Protein AF-A0A839SYF5-F1 (afdb_monomer_lite)

Secondary structure (DSSP, 8-state):
------PPPPP--TTTTT-SSPPPPPGGGGS-S-SSHHHHHHHHHHHHHHHHHHHHHHHHHHHHHHHHHHHHHHHHHHHHHHHHHHHTT-SSS-GGGTSPPP--SSPGGG----SSS----HHHHS-GGG-EETTEE----SHHHHHHHHHHHHHHTT---S---S-SSS--HHHHHHHHHHHHHHHHHHHHHHHHHHHHHHHTT-S---

Structure (mmCIF, N/CA/C/O backbone):
data_AF-A0A839SYF5-F1
#
_entry.id   AF-A0A839SYF5-F1
#
loop_
_atom_site.group_PDB
_atom_site.id
_atom_site.type_symbol
_atom_site.label_atom_id
_atom_site.label_alt_id
_atom_site.label_comp_id
_atom_site.label_asym_id
_atom_site.label_entity_id
_atom_site.label_seq_id
_atom_site.pdbx_PDB_ins_code
_atom_site.Cartn_x
_atom_site.Cartn_y
_atom_site.Cartn_z
_atom_site.occupancy
_atom_site.B_iso_or_equiv
_atom_site.auth_seq_id
_atom_site.auth_comp_id
_atom_site.auth_asym_id
_atom_site.auth_atom_id
_atom_site.pdbx_PDB_model_num
ATOM 1 N N . MET A 1 1 ? 37.799 16.592 -33.935 1.00 39.62 1 MET A N 1
ATOM 2 C CA . MET A 1 1 ? 36.323 16.530 -33.886 1.00 39.62 1 MET A CA 1
ATOM 3 C C . MET A 1 1 ? 35.940 16.001 -32.517 1.00 39.62 1 MET A C 1
ATOM 5 O O . MET A 1 1 ? 36.318 14.883 -32.202 1.00 39.62 1 MET A O 1
ATOM 9 N N . ALA A 1 2 ? 35.312 16.819 -31.672 1.00 38.69 2 ALA A N 1
ATOM 10 C CA . ALA A 1 2 ? 34.830 16.353 -30.377 1.00 38.69 2 ALA A CA 1
ATOM 11 C C . ALA A 1 2 ? 33.586 15.490 -30.616 1.00 38.69 2 ALA A C 1
ATOM 13 O O . ALA A 1 2 ? 32.586 15.992 -31.130 1.00 38.69 2 ALA A O 1
ATOM 14 N N . VAL A 1 3 ? 33.664 14.202 -30.285 1.00 43.44 3 VAL A N 1
ATOM 15 C CA . VAL A 1 3 ? 32.480 13.350 -30.167 1.00 43.44 3 VAL A CA 1
ATOM 16 C C . VAL A 1 3 ? 31.686 13.936 -29.004 1.00 43.44 3 VAL A C 1
ATOM 18 O O . VAL A 1 3 ? 32.100 13.820 -27.854 1.00 43.44 3 VAL A O 1
ATOM 21 N N . ARG A 1 4 ? 30.606 14.670 -29.295 1.00 46.38 4 ARG A N 1
ATOM 22 C CA . ARG A 1 4 ? 29.637 15.015 -28.255 1.00 46.38 4 ARG A CA 1
ATOM 23 C C . ARG A 1 4 ? 29.051 13.693 -27.795 1.00 46.38 4 ARG A C 1
ATOM 25 O O . ARG A 1 4 ? 28.358 13.034 -28.568 1.00 46.38 4 ARG A O 1
ATOM 32 N N . ASP A 1 5 ? 29.391 13.314 -26.573 1.00 46.44 5 ASP A N 1
ATOM 33 C CA . ASP A 1 5 ? 28.849 12.152 -25.891 1.00 46.44 5 ASP A CA 1
ATOM 34 C C . ASP A 1 5 ? 27.351 12.408 -25.670 1.00 46.44 5 ASP A C 1
ATOM 36 O O . ASP A 1 5 ? 26.918 13.032 -24.705 1.00 46.44 5 ASP A O 1
ATOM 40 N N . THR A 1 6 ? 26.561 12.063 -26.680 1.00 55.19 6 THR A N 1
ATOM 41 C CA . THR A 1 6 ? 25.111 12.267 -26.765 1.00 55.19 6 THR A CA 1
ATOM 42 C C . THR A 1 6 ? 24.413 11.057 -26.156 1.00 55.19 6 THR A C 1
ATOM 44 O O . THR A 1 6 ? 23.511 10.465 -26.737 1.00 55.19 6 THR A O 1
ATOM 47 N N . SER A 1 7 ? 24.874 10.624 -24.981 1.00 66.94 7 SER A N 1
ATOM 48 C CA . SER A 1 7 ? 24.162 9.603 -24.223 1.00 66.94 7 SER A CA 1
ATOM 49 C C . SER A 1 7 ? 22.970 10.254 -23.525 1.00 66.94 7 SER A C 1
ATOM 51 O O . SER A 1 7 ? 23.094 11.292 -22.871 1.00 66.94 7 SER A O 1
ATOM 53 N N . TRP A 1 8 ? 21.782 9.676 -23.705 1.00 82.44 8 TRP A N 1
ATOM 54 C CA . TRP A 1 8 ? 20.607 10.098 -22.946 1.00 82.44 8 TRP A CA 1
ATOM 55 C C . TRP A 1 8 ? 20.878 9.963 -21.440 1.00 82.44 8 TRP A C 1
ATOM 57 O O . TRP A 1 8 ? 21.597 9.049 -21.025 1.00 82.44 8 TRP A O 1
ATOM 67 N N . PRO A 1 9 ? 20.303 10.837 -20.597 1.00 84.06 9 PRO A N 1
ATOM 68 C CA . PRO A 1 9 ? 20.485 10.730 -19.159 1.00 84.06 9 PRO A CA 1
ATOM 69 C C . PRO A 1 9 ? 19.875 9.427 -18.634 1.00 84.06 9 PRO A C 1
ATOM 71 O O . PRO A 1 9 ? 18.742 9.071 -18.968 1.00 84.06 9 PRO A O 1
ATOM 74 N N . ILE A 1 10 ? 20.614 8.736 -17.765 1.00 85.19 10 ILE A N 1
ATOM 75 C CA . ILE A 1 10 ? 20.100 7.569 -17.048 1.00 85.19 10 ILE A CA 1
ATOM 76 C C . ILE A 1 10 ? 19.193 8.067 -15.922 1.00 85.19 10 ILE A C 1
ATOM 78 O O . ILE A 1 10 ? 19.636 8.784 -15.025 1.00 85.19 10 ILE A O 1
ATOM 82 N N . THR A 1 11 ? 17.920 7.677 -15.954 1.00 84.75 11 THR A N 1
ATOM 83 C CA . THR A 1 11 ? 16.964 8.059 -14.906 1.00 84.75 11 THR A CA 1
ATOM 84 C C . THR A 1 11 ? 17.231 7.248 -13.640 1.00 84.75 11 THR A C 1
ATOM 86 O O . THR A 1 11 ? 17.346 6.021 -13.694 1.00 84.75 11 THR A O 1
ATOM 89 N N . THR A 1 12 ? 17.327 7.923 -12.495 1.00 82.12 12 THR A N 1
ATOM 90 C CA . THR A 1 12 ? 17.488 7.300 -11.175 1.00 82.12 12 THR A CA 1
ATOM 91 C C . THR A 1 12 ? 16.295 7.627 -10.278 1.00 82.12 12 THR A C 1
ATOM 93 O O . THR A 1 12 ? 15.654 8.668 -10.415 1.00 82.12 12 THR A O 1
ATOM 96 N N . TYR A 1 13 ? 15.988 6.717 -9.355 1.00 82.25 13 TYR A N 1
ATOM 97 C CA . TYR A 1 13 ? 14.813 6.791 -8.484 1.00 82.25 13 TYR A CA 1
ATOM 98 C C . TYR A 1 13 ? 15.234 6.677 -7.016 1.00 82.25 13 TYR A C 1
ATOM 100 O O . TYR A 1 13 ? 14.909 5.713 -6.326 1.00 82.25 13 TYR A O 1
ATOM 108 N N . SER A 1 14 ? 15.994 7.661 -6.530 1.00 71.75 14 SER A N 1
ATOM 109 C CA . SER A 1 14 ? 16.498 7.695 -5.145 1.00 71.75 14 SER A CA 1
ATOM 110 C C . SER A 1 14 ? 15.397 7.822 -4.080 1.00 71.75 14 SER A C 1
ATOM 112 O O . SER A 1 14 ? 15.655 7.601 -2.901 1.00 71.75 14 SER A O 1
ATOM 114 N N . TYR A 1 15 ? 14.169 8.152 -4.486 1.00 67.56 15 TYR A N 1
ATOM 115 C CA . TYR A 1 15 ? 13.040 8.480 -3.613 1.00 67.56 15 TYR A CA 1
ATOM 116 C C . TYR A 1 15 ? 12.003 7.356 -3.455 1.00 67.56 15 TYR A C 1
ATOM 118 O O . TYR A 1 15 ? 10.940 7.606 -2.891 1.00 67.56 15 TYR A O 1
ATOM 126 N N . GLY A 1 16 ? 12.290 6.128 -3.906 1.00 59.72 16 GLY A N 1
ATOM 127 C CA . GLY A 1 16 ? 11.302 5.037 -4.007 1.00 59.72 16 GLY A CA 1
ATOM 128 C C . GLY A 1 16 ? 10.470 4.748 -2.745 1.00 59.72 16 GLY A C 1
ATOM 129 O O . GLY A 1 16 ? 9.348 4.276 -2.867 1.00 59.72 16 GLY A O 1
ATOM 130 N N . CYS A 1 17 ? 10.969 5.082 -1.548 1.00 65.62 17 CYS A N 1
ATOM 131 C CA . CYS A 1 17 ? 10.249 4.919 -0.272 1.00 65.62 17 CYS A CA 1
ATOM 132 C C . CYS A 1 17 ? 9.883 6.238 0.433 1.00 65.62 17 CYS A C 1
ATOM 134 O O . CYS A 1 17 ? 9.168 6.231 1.442 1.00 65.62 17 CYS A O 1
ATOM 136 N N . GLN A 1 18 ? 10.400 7.361 -0.070 1.00 65.19 18 GLN A N 1
ATOM 137 C CA . GLN A 1 18 ? 10.235 8.694 0.513 1.00 65.19 18 GLN A CA 1
ATOM 138 C C . GLN A 1 18 ? 9.020 9.420 -0.069 1.00 65.19 18 GLN A C 1
ATOM 140 O O . GLN A 1 18 ? 8.374 10.187 0.640 1.00 65.19 18 GLN A O 1
ATOM 145 N N . SER A 1 19 ? 8.667 9.151 -1.329 1.00 63.53 19 SER A N 1
ATOM 146 C CA . SER A 1 19 ? 7.432 9.660 -1.918 1.00 63.53 19 SER A CA 1
ATOM 147 C C . SER A 1 19 ? 6.284 8.674 -1.710 1.00 63.53 19 SER A C 1
ATOM 149 O O . SER A 1 19 ? 6.390 7.508 -2.074 1.00 63.53 19 SER A O 1
ATOM 151 N N . ASN A 1 20 ? 5.121 9.156 -1.259 1.00 66.31 20 ASN A N 1
ATOM 152 C CA . ASN A 1 20 ? 3.858 8.399 -1.346 1.00 66.31 20 ASN A CA 1
ATOM 153 C C . ASN A 1 20 ? 3.365 8.233 -2.803 1.00 66.31 20 ASN A C 1
ATOM 155 O O . ASN A 1 20 ? 2.266 7.740 -3.043 1.00 66.31 20 ASN A O 1
ATOM 159 N N . GLN A 1 21 ? 4.169 8.650 -3.781 1.00 72.81 21 GLN A N 1
ATOM 160 C CA . GLN A 1 21 ? 3.884 8.597 -5.206 1.00 72.81 21 GLN A CA 1
ATOM 161 C C . GLN A 1 21 ? 4.618 7.427 -5.851 1.00 72.81 21 GLN A C 1
ATOM 163 O O . GLN A 1 21 ? 5.785 7.178 -5.542 1.00 72.81 21 GLN A O 1
ATOM 168 N N . LEU A 1 22 ? 3.930 6.743 -6.765 1.00 79.69 22 LEU A N 1
ATOM 169 C CA . LEU A 1 22 ? 4.548 5.742 -7.624 1.00 79.69 22 LEU A CA 1
ATOM 170 C C . LEU A 1 22 ? 5.654 6.385 -8.479 1.00 79.69 22 LEU A C 1
ATOM 172 O O . LEU A 1 22 ? 5.469 7.507 -8.960 1.00 79.69 22 LEU A O 1
ATOM 176 N N . PRO A 1 23 ? 6.770 5.676 -8.721 1.00 86.88 23 PRO A N 1
ATOM 177 C CA . PRO A 1 23 ? 7.766 6.093 -9.698 1.00 86.88 23 PRO A CA 1
ATOM 178 C C . PRO A 1 23 ? 7.127 6.413 -11.057 1.00 86.88 23 PRO A C 1
ATOM 180 O O . PRO A 1 23 ? 6.269 5.671 -11.548 1.00 86.88 23 PRO A O 1
ATOM 183 N N . ASN A 1 24 ? 7.571 7.504 -11.680 1.00 88.06 24 ASN A N 1
ATOM 184 C CA . ASN A 1 24 ? 7.157 7.875 -13.034 1.00 88.06 24 ASN A CA 1
ATOM 185 C C . ASN A 1 24 ? 7.973 7.113 -14.081 1.00 88.06 24 ASN A C 1
ATOM 187 O O . ASN A 1 24 ? 9.149 6.830 -13.854 1.00 88.06 24 ASN A O 1
ATOM 191 N N . GLU A 1 25 ? 7.372 6.814 -15.235 1.00 90.88 25 GLU A N 1
ATOM 192 C CA . GLU A 1 25 ? 8.087 6.188 -16.355 1.00 90.88 25 GLU A CA 1
ATOM 193 C C . GLU A 1 25 ? 9.323 7.021 -16.761 1.00 90.88 25 GLU A C 1
ATOM 195 O O . GLU A 1 25 ? 9.264 8.257 -16.740 1.00 90.88 25 GLU A O 1
ATOM 200 N N . PRO A 1 26 ? 10.443 6.380 -17.142 1.00 91.38 26 PRO A N 1
ATOM 201 C CA . PRO A 1 26 ? 11.639 7.100 -17.556 1.00 91.38 26 PRO A CA 1
ATOM 202 C C . PRO A 1 26 ? 11.375 7.897 -18.836 1.00 91.38 26 PRO A C 1
ATOM 204 O O . PRO A 1 26 ? 10.738 7.409 -19.772 1.00 91.38 26 PRO A O 1
ATOM 207 N N . ALA A 1 27 ? 11.913 9.120 -18.899 1.00 88.94 27 ALA A N 1
ATOM 208 C CA . ALA A 1 27 ? 11.678 10.053 -20.004 1.00 88.94 27 ALA A CA 1
ATOM 209 C C . ALA A 1 27 ? 12.033 9.457 -21.378 1.00 88.94 27 ALA A C 1
ATOM 211 O O . ALA A 1 27 ? 11.386 9.772 -22.372 1.00 88.94 27 ALA A O 1
ATOM 212 N N . CYS A 1 28 ? 13.015 8.550 -21.420 1.00 89.44 28 CYS A N 1
ATOM 213 C CA . CYS A 1 28 ? 13.457 7.902 -22.649 1.00 89.44 28 CYS A CA 1
ATOM 214 C C . CYS A 1 28 ? 12.340 7.151 -23.390 1.00 89.44 28 CYS A C 1
ATOM 216 O O . CYS A 1 28 ? 12.367 7.108 -24.615 1.00 89.44 28 CYS A O 1
ATOM 218 N N . LEU A 1 29 ? 11.327 6.639 -22.681 1.00 89.62 29 LEU A N 1
ATOM 219 C CA . LEU A 1 29 ? 10.192 5.927 -23.283 1.00 89.62 29 LEU A CA 1
ATOM 220 C C . LEU A 1 29 ? 9.236 6.835 -24.071 1.00 89.62 29 LEU A C 1
ATOM 222 O O . LEU A 1 29 ? 8.355 6.342 -24.768 1.00 89.62 29 LEU A O 1
ATOM 226 N N . TRP A 1 30 ? 9.408 8.154 -23.974 1.00 84.44 30 TRP A N 1
ATOM 227 C CA . TRP A 1 30 ? 8.579 9.152 -24.653 1.00 84.44 30 TRP A CA 1
ATOM 228 C C . TRP A 1 30 ? 9.268 9.766 -25.876 1.00 84.44 30 TRP A C 1
ATOM 230 O O . TRP A 1 30 ? 8.659 10.557 -26.591 1.00 84.44 30 TRP A O 1
ATOM 240 N N . LEU A 1 31 ? 10.537 9.419 -26.120 1.00 80.00 31 LEU A N 1
ATOM 241 C CA . LEU A 1 31 ? 11.385 10.068 -27.126 1.00 80.00 31 LEU A CA 1
ATOM 242 C C . LEU A 1 31 ? 11.347 9.393 -28.510 1.00 80.00 31 LEU A C 1
ATOM 244 O O . LEU A 1 31 ? 11.953 9.902 -29.449 1.00 80.00 31 LEU A O 1
ATOM 248 N N . GLY A 1 32 ? 10.617 8.285 -28.678 1.00 75.94 32 GLY A N 1
ATOM 249 C CA . GLY A 1 32 ? 10.425 7.644 -29.984 1.00 75.94 32 GLY A CA 1
ATOM 250 C C . GLY A 1 32 ? 11.418 6.516 -30.272 1.00 75.94 32 GLY A C 1
ATOM 251 O O . GLY A 1 32 ? 11.264 5.434 -29.735 1.00 75.94 32 GLY A O 1
ATOM 252 N N . SER A 1 33 ? 12.397 6.700 -31.160 1.00 81.06 33 SER A N 1
ATOM 253 C CA . SER A 1 33 ? 13.328 5.631 -31.581 1.00 81.06 33 SER A CA 1
ATOM 254 C C . SER A 1 33 ? 14.775 5.929 -31.203 1.00 81.06 33 SER A C 1
ATOM 256 O O . SER A 1 33 ? 15.156 7.091 -31.134 1.00 81.06 33 SER A O 1
ATOM 258 N N . PHE A 1 34 ? 15.599 4.889 -31.052 1.00 86.50 34 PHE A N 1
ATOM 259 C CA . PHE A 1 34 ? 17.038 5.042 -30.815 1.00 86.50 34 PHE A CA 1
ATOM 260 C C . PHE A 1 34 ? 17.789 5.326 -32.122 1.00 86.50 34 PHE A C 1
ATOM 262 O O . PHE A 1 34 ? 17.753 4.516 -33.059 1.00 86.50 34 PHE A O 1
ATOM 269 N N . GLU A 1 35 ? 18.488 6.456 -32.174 1.00 84.75 35 GLU A N 1
ATOM 270 C CA . GLU A 1 35 ? 19.378 6.828 -33.275 1.00 84.75 35 GLU A CA 1
ATOM 271 C C . GLU A 1 35 ? 20.775 6.235 -33.047 1.00 84.75 35 GLU A C 1
ATOM 273 O O . GLU A 1 35 ? 21.384 5.696 -33.976 1.00 84.75 35 GLU A O 1
ATOM 278 N N . TYR A 1 36 ? 21.236 6.226 -31.791 1.00 86.56 36 TYR A N 1
ATOM 279 C CA . TYR A 1 36 ? 22.565 5.754 -31.404 1.00 86.56 36 TYR A CA 1
ATOM 280 C C . TYR A 1 36 ? 22.521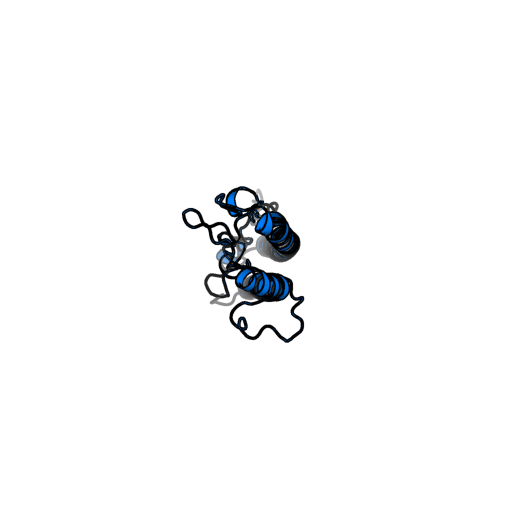 4.583 -30.412 1.00 86.56 36 TYR A C 1
ATOM 282 O O . TYR A 1 36 ? 21.632 4.458 -29.568 1.00 86.56 36 TYR A O 1
ATOM 290 N N . SER A 1 37 ? 23.549 3.726 -30.455 1.00 86.19 37 SER A N 1
ATOM 291 C CA . SER A 1 37 ? 23.675 2.601 -29.513 1.00 86.19 37 SER A CA 1
ATOM 292 C C . SER A 1 37 ? 23.797 3.058 -28.054 1.00 86.19 37 SER A C 1
ATOM 294 O O . SER A 1 37 ? 23.387 2.324 -27.157 1.00 86.19 37 SER A O 1
ATOM 296 N N . SER A 1 38 ? 24.370 4.234 -27.798 1.00 87.31 38 SER A N 1
ATOM 297 C CA . SER A 1 38 ? 24.480 4.818 -26.456 1.00 87.31 38 SER A CA 1
ATOM 298 C C . SER A 1 38 ? 23.110 5.171 -25.870 1.00 87.31 38 SER A C 1
ATOM 300 O O . SER A 1 38 ? 22.877 4.931 -24.687 1.00 87.31 38 SER A O 1
ATOM 302 N N . GLU A 1 39 ? 22.181 5.669 -26.690 1.00 89.19 39 GLU A N 1
ATOM 303 C CA . GLU A 1 39 ? 20.807 5.998 -26.286 1.00 89.19 39 GLU A CA 1
ATOM 304 C C . GLU A 1 39 ? 20.024 4.744 -25.903 1.00 89.19 39 GLU A C 1
ATOM 306 O O . GLU A 1 39 ? 19.381 4.710 -24.852 1.00 89.19 39 GLU A O 1
ATOM 311 N N . PHE A 1 40 ? 20.145 3.682 -26.708 1.00 91.31 40 PHE A N 1
ATOM 312 C CA . PHE A 1 40 ? 19.564 2.377 -26.393 1.00 91.31 40 PHE A CA 1
ATOM 313 C C . PHE A 1 40 ? 20.052 1.871 -25.030 1.00 91.31 40 PHE A C 1
ATOM 315 O O . PHE A 1 40 ? 19.249 1.474 -24.186 1.00 91.31 40 PHE A O 1
ATOM 322 N N . GLN A 1 41 ? 21.367 1.916 -24.787 1.00 93.25 41 GLN A N 1
ATOM 323 C CA . GLN A 1 41 ? 21.948 1.442 -23.528 1.00 93.25 41 GLN A CA 1
ATOM 324 C C . GLN A 1 41 ? 21.509 2.290 -22.331 1.00 93.25 41 GLN A C 1
ATOM 326 O O . GLN A 1 41 ? 21.138 1.737 -21.295 1.00 93.25 41 GLN A O 1
ATOM 331 N N . ALA A 1 42 ? 21.491 3.615 -22.474 1.00 90.88 42 ALA A N 1
ATOM 332 C CA . ALA A 1 42 ? 21.031 4.516 -21.424 1.00 90.88 42 ALA A CA 1
ATOM 333 C C . ALA A 1 42 ? 19.541 4.321 -21.099 1.00 90.88 42 ALA A C 1
ATOM 335 O O . ALA A 1 42 ? 19.155 4.312 -19.925 1.00 90.88 42 ALA A O 1
ATOM 336 N N . CYS A 1 43 ? 18.700 4.114 -22.118 1.00 93.38 43 CYS A N 1
ATOM 337 C CA . CYS A 1 43 ? 17.280 3.861 -21.901 1.00 93.38 43 CYS A CA 1
ATOM 338 C C . CYS A 1 43 ? 17.038 2.488 -21.273 1.00 93.38 43 CYS A C 1
ATOM 340 O O . CYS A 1 43 ? 16.272 2.404 -20.317 1.00 93.38 43 CYS A O 1
ATOM 342 N N . ARG A 1 44 ? 17.759 1.442 -21.704 1.00 94.94 44 ARG A N 1
ATOM 343 C CA . ARG A 1 44 ? 17.710 0.115 -21.068 1.00 94.94 44 ARG A CA 1
ATOM 344 C C . ARG A 1 44 ? 17.991 0.210 -19.569 1.00 94.94 44 ARG A C 1
ATOM 346 O O . ARG A 1 44 ? 17.188 -0.241 -18.763 1.00 94.94 44 ARG A O 1
ATOM 353 N N . LEU A 1 45 ? 19.080 0.888 -19.196 1.00 94.50 45 LEU A N 1
ATOM 354 C CA . LEU A 1 45 ? 19.434 1.105 -17.791 1.00 94.50 45 LEU A CA 1
ATOM 355 C C . LEU A 1 45 ? 18.375 1.920 -17.035 1.00 94.50 45 LEU A C 1
ATOM 357 O O . LEU A 1 45 ? 18.110 1.652 -15.866 1.00 94.50 45 LEU A O 1
ATOM 361 N N . SER A 1 46 ? 17.749 2.899 -17.689 1.00 94.56 46 SER A N 1
ATOM 362 C CA . SER A 1 46 ? 16.669 3.690 -17.087 1.00 94.56 46 SER A CA 1
ATOM 363 C C . SER A 1 46 ? 15.407 2.859 -16.839 1.00 94.56 46 SER A C 1
ATOM 365 O O . SER A 1 46 ? 14.776 3.019 -15.796 1.00 94.56 46 SER A O 1
ATOM 367 N N . VAL A 1 47 ? 15.058 1.952 -17.755 1.00 95.12 47 VAL A N 1
ATOM 368 C CA . VAL A 1 47 ? 13.943 1.004 -17.600 1.00 95.12 47 VAL A CA 1
ATOM 369 C C . VAL A 1 47 ? 14.240 0.001 -16.484 1.00 95.12 47 VAL A C 1
ATOM 371 O O . VAL A 1 47 ? 13.397 -0.201 -15.612 1.00 95.12 47 VAL A O 1
ATOM 374 N N . ASP A 1 48 ? 15.456 -0.542 -16.420 1.00 94.88 48 ASP A N 1
ATOM 375 C CA . ASP A 1 48 ? 15.874 -1.427 -15.325 1.00 94.88 48 ASP A CA 1
ATOM 376 C C . ASP A 1 48 ? 15.832 -0.711 -13.962 1.00 94.88 48 ASP A C 1
ATOM 378 O O . ASP A 1 48 ? 15.425 -1.281 -12.946 1.00 94.88 48 ASP A O 1
ATOM 382 N N . ASN A 1 49 ? 16.237 0.563 -13.913 1.00 93.56 49 ASN A N 1
ATOM 383 C CA . ASN A 1 49 ? 16.117 1.394 -12.713 1.00 93.56 49 ASN A CA 1
ATOM 384 C C . ASN A 1 49 ? 14.655 1.625 -12.327 1.00 93.56 49 ASN A C 1
ATOM 386 O O . ASN A 1 49 ? 14.332 1.589 -11.142 1.00 93.56 49 ASN A O 1
ATOM 390 N N . TYR A 1 50 ? 13.784 1.850 -13.310 1.00 94.25 50 TYR A N 1
ATOM 391 C CA . TYR A 1 50 ? 12.357 2.059 -13.101 1.00 94.25 50 TYR A CA 1
ATOM 392 C C . TYR A 1 50 ? 11.675 0.823 -12.511 1.00 94.25 50 TYR A C 1
ATOM 394 O O . TYR A 1 50 ? 10.988 0.934 -11.498 1.00 94.25 50 TYR A O 1
ATOM 402 N N . ILE A 1 51 ? 11.920 -0.362 -13.0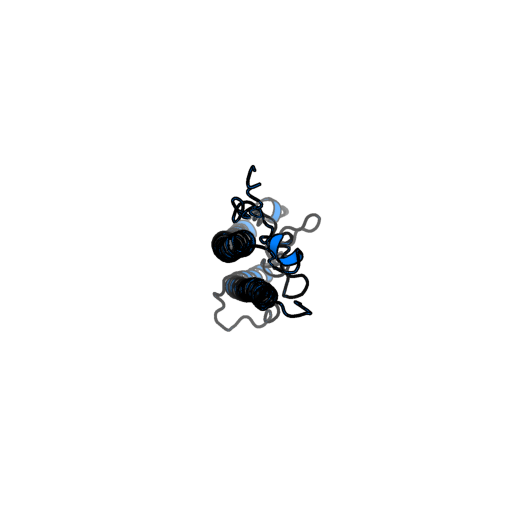77 1.00 94.31 51 ILE A N 1
ATOM 403 C CA . ILE A 1 51 ? 11.355 -1.626 -12.575 1.00 94.31 51 ILE A CA 1
ATOM 404 C C . ILE A 1 51 ? 11.793 -1.865 -11.127 1.00 94.31 51 ILE A C 1
ATOM 406 O O . ILE A 1 51 ? 10.959 -2.117 -10.258 1.00 94.31 51 ILE A O 1
ATOM 410 N N . ARG A 1 52 ? 13.086 -1.684 -10.828 1.00 92.31 52 ARG A N 1
ATOM 411 C CA . ARG A 1 52 ? 13.594 -1.788 -9.451 1.00 92.31 52 ARG A CA 1
ATOM 412 C C . ARG A 1 52 ? 12.956 -0.767 -8.513 1.00 92.31 52 ARG A C 1
ATOM 414 O O . ARG A 1 52 ? 12.678 -1.084 -7.361 1.00 92.31 52 ARG A O 1
ATOM 421 N N . ALA A 1 53 ? 12.710 0.451 -8.987 1.00 91.31 53 ALA A N 1
ATOM 422 C CA . ALA A 1 53 ? 12.034 1.474 -8.199 1.00 91.31 53 ALA A CA 1
ATOM 423 C C . ALA A 1 53 ? 10.585 1.088 -7.875 1.00 91.31 53 ALA A C 1
ATOM 425 O O . ALA A 1 53 ? 10.140 1.323 -6.753 1.00 91.31 53 ALA A O 1
ATOM 426 N N . LEU A 1 54 ? 9.867 0.480 -8.826 1.00 91.38 54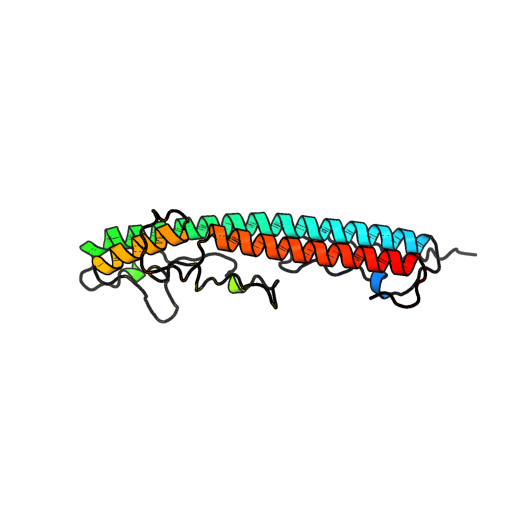 LEU A N 1
ATOM 427 C CA . LEU A 1 54 ? 8.516 -0.031 -8.607 1.00 91.38 54 LEU A CA 1
ATOM 428 C C . LEU A 1 54 ? 8.496 -1.144 -7.544 1.00 91.38 54 LEU A C 1
ATOM 430 O O . LEU A 1 54 ? 7.674 -1.097 -6.629 1.00 91.38 54 LEU A O 1
ATOM 434 N N . ASP A 1 55 ? 9.415 -2.111 -7.609 1.00 90.44 55 ASP A N 1
ATOM 435 C CA . ASP A 1 55 ? 9.508 -3.185 -6.606 1.00 90.44 55 ASP A CA 1
ATOM 436 C C . ASP A 1 55 ? 9.911 -2.660 -5.214 1.00 90.44 55 ASP A C 1
ATOM 438 O O . ASP A 1 55 ? 9.365 -3.091 -4.190 1.00 90.44 55 ASP A O 1
ATOM 442 N N . ASN A 1 56 ? 10.817 -1.680 -5.158 1.00 89.19 56 ASN A N 1
ATOM 443 C CA . ASN A 1 56 ? 11.186 -1.012 -3.907 1.00 89.19 56 ASN A CA 1
ATOM 444 C C . ASN A 1 56 ? 9.994 -0.256 -3.306 1.00 89.19 56 ASN A C 1
ATOM 446 O O . ASN A 1 56 ? 9.744 -0.349 -2.104 1.00 89.19 56 ASN A O 1
ATOM 450 N N . TYR A 1 57 ? 9.227 0.449 -4.142 1.00 87.62 57 TYR A N 1
ATOM 451 C CA . TYR A 1 57 ? 8.005 1.128 -3.722 1.00 87.62 57 TYR A CA 1
ATOM 452 C C . TYR A 1 57 ? 6.990 0.138 -3.136 1.00 87.62 57 TYR A C 1
ATOM 454 O O . TYR A 1 57 ? 6.472 0.371 -2.045 1.00 87.62 57 TYR A O 1
ATOM 462 N N . TYR A 1 58 ? 6.749 -0.993 -3.815 1.00 87.81 58 TYR A N 1
ATOM 463 C CA . TYR A 1 58 ? 5.868 -2.054 -3.316 1.00 87.81 58 TYR A CA 1
ATOM 464 C C . TYR A 1 58 ? 6.276 -2.514 -1.915 1.00 87.81 58 TYR A C 1
ATOM 466 O O . TYR A 1 58 ? 5.446 -2.539 -1.009 1.00 87.81 58 TYR A O 1
ATOM 474 N N . SER A 1 59 ? 7.558 -2.839 -1.740 1.00 88.19 59 SER A N 1
ATOM 475 C CA . SER A 1 59 ? 8.098 -3.342 -0.473 1.00 88.19 59 SER A CA 1
ATOM 476 C C . SER A 1 59 ? 7.903 -2.330 0.659 1.00 88.19 59 SER A C 1
ATOM 478 O O . SER A 1 59 ? 7.374 -2.671 1.715 1.00 88.19 59 SER A O 1
ATOM 480 N N . CYS A 1 60 ? 8.221 -1.059 0.407 1.00 85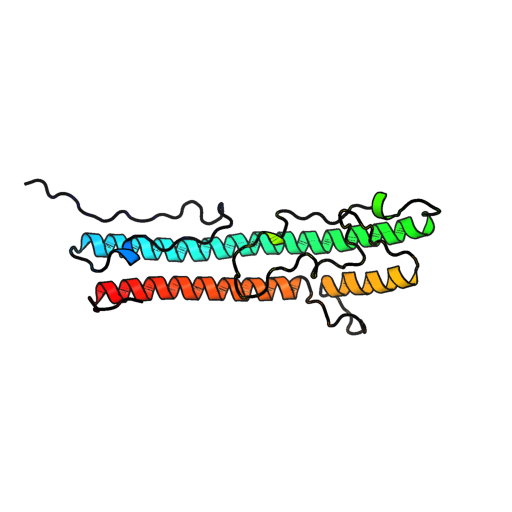.56 60 CYS A N 1
ATOM 481 C CA . CYS A 1 60 ? 8.082 0.009 1.394 1.00 85.56 60 CYS A CA 1
ATOM 482 C C . CYS A 1 60 ? 6.627 0.321 1.762 1.00 85.56 60 CYS A C 1
ATOM 484 O O . CYS A 1 60 ? 6.328 0.616 2.919 1.00 85.56 60 CYS A O 1
ATOM 486 N N . ILE A 1 61 ? 5.705 0.266 0.799 1.00 81.44 61 ILE A N 1
ATOM 487 C CA . ILE A 1 61 ? 4.277 0.443 1.082 1.00 81.44 61 ILE A CA 1
ATOM 488 C C . ILE A 1 61 ? 3.713 -0.764 1.835 1.00 81.44 61 ILE A C 1
ATOM 490 O O . ILE A 1 61 ? 2.927 -0.565 2.758 1.00 81.44 61 ILE A O 1
ATOM 494 N N . SER A 1 62 ? 4.141 -1.982 1.493 1.00 84.88 62 SER A N 1
ATOM 495 C CA . SER A 1 62 ? 3.743 -3.209 2.190 1.00 84.88 62 SER A CA 1
ATOM 496 C C . SER A 1 62 ? 4.068 -3.132 3.678 1.00 84.88 62 SER A C 1
ATOM 498 O O . SER A 1 62 ? 3.183 -3.338 4.502 1.00 84.88 62 SER A O 1
ATOM 500 N N . GLU A 1 63 ? 5.311 -2.780 4.016 1.00 84.19 63 GLU A N 1
ATOM 501 C CA . GLU A 1 63 ? 5.778 -2.684 5.401 1.00 84.19 63 GLU A CA 1
ATOM 502 C C . GLU A 1 63 ? 5.024 -1.598 6.179 1.00 84.19 63 GLU A C 1
ATOM 504 O O . GLU A 1 63 ? 4.475 -1.862 7.251 1.00 84.19 63 GLU A O 1
ATOM 509 N N . LYS A 1 64 ? 4.916 -0.389 5.607 1.00 80.81 64 LYS A N 1
ATOM 510 C CA . LYS A 1 64 ? 4.187 0.724 6.234 1.00 80.81 64 LYS A CA 1
ATOM 511 C C . LYS A 1 64 ? 2.723 0.373 6.480 1.00 80.81 64 LYS A C 1
ATOM 513 O O . LYS A 1 64 ? 2.212 0.626 7.566 1.00 80.81 64 LYS A O 1
ATOM 518 N N . LEU A 1 65 ? 2.039 -0.198 5.488 1.00 78.69 65 LEU A N 1
ATOM 519 C CA . LEU A 1 65 ? 0.627 -0.548 5.623 1.00 78.69 65 LEU A CA 1
ATOM 520 C C . LEU A 1 65 ? 0.416 -1.672 6.623 1.00 78.69 65 LEU A C 1
ATOM 522 O O . LEU A 1 65 ? -0.488 -1.562 7.442 1.00 78.69 65 LEU A O 1
ATOM 526 N N . GLN A 1 66 ? 1.245 -2.713 6.593 1.00 83.25 66 GLN A N 1
ATOM 527 C CA . GLN A 1 66 ? 1.147 -3.810 7.548 1.00 83.25 66 GLN A CA 1
ATOM 528 C C . GLN A 1 66 ? 1.278 -3.302 8.988 1.00 83.25 66 GLN A C 1
ATOM 530 O O . GLN A 1 66 ? 0.431 -3.612 9.824 1.00 83.25 66 GLN A O 1
ATOM 535 N N . ASN A 1 67 ? 2.285 -2.466 9.260 1.00 83.19 67 ASN A N 1
ATOM 536 C CA . ASN A 1 67 ? 2.473 -1.848 10.571 1.00 83.19 67 ASN A CA 1
ATOM 537 C C . ASN A 1 67 ? 1.273 -0.979 10.973 1.00 83.19 67 ASN A C 1
ATOM 539 O O . ASN A 1 67 ? 0.768 -1.060 12.088 1.00 83.19 67 ASN A O 1
ATOM 543 N N . ASN A 1 68 ? 0.771 -0.179 10.039 1.00 78.94 68 ASN A N 1
ATOM 544 C CA . ASN A 1 68 ? -0.355 0.704 10.287 1.00 78.94 68 ASN A CA 1
ATOM 545 C C . ASN A 1 68 ? -1.644 -0.091 10.606 1.00 78.94 68 ASN A C 1
ATOM 547 O O . ASN A 1 68 ? -2.344 0.233 11.569 1.00 78.94 68 ASN A O 1
ATOM 551 N N . PHE A 1 69 ? -1.937 -1.167 9.865 1.00 80.69 69 PHE A N 1
ATOM 552 C CA . PHE A 1 69 ? -3.071 -2.056 10.155 1.00 80.69 69 PHE A CA 1
ATOM 553 C C . PHE A 1 69 ? -2.933 -2.752 11.514 1.00 80.69 69 PHE A C 1
ATOM 555 O O . PHE A 1 69 ? -3.932 -2.901 12.215 1.00 80.69 69 PHE A O 1
ATOM 562 N N . GLN A 1 70 ? -1.715 -3.123 11.913 1.00 84.94 70 GLN A N 1
ATOM 563 C CA . GLN A 1 70 ? -1.457 -3.684 13.238 1.00 84.94 70 GLN A CA 1
ATOM 564 C C . GLN A 1 70 ? -1.782 -2.670 14.347 1.00 84.94 70 GLN A C 1
ATOM 566 O O . GLN A 1 70 ? -2.569 -2.976 15.242 1.00 84.94 70 GLN A O 1
ATOM 571 N N . ILE A 1 71 ? -1.282 -1.436 14.224 1.00 84.06 71 ILE A N 1
ATOM 572 C CA . ILE A 1 71 ? -1.584 -0.337 15.157 1.00 84.06 71 ILE A CA 1
ATOM 573 C C . ILE A 1 71 ? -3.096 -0.072 15.225 1.00 84.06 71 ILE A C 1
ATOM 575 O O . ILE A 1 71 ? -3.637 0.162 16.303 1.00 84.06 71 ILE A O 1
ATOM 579 N N . LEU A 1 72 ? -3.810 -0.132 14.094 1.00 82.19 72 LEU A N 1
ATOM 580 C CA . LEU A 1 72 ? -5.269 0.030 14.079 1.00 82.19 72 LEU A CA 1
ATOM 581 C C . LEU A 1 72 ? -5.991 -1.040 14.893 1.00 82.19 72 LEU A C 1
ATOM 583 O O . LEU A 1 72 ? -6.945 -0.721 15.607 1.00 82.19 72 LEU A O 1
ATOM 587 N N . ILE A 1 73 ? -5.594 -2.304 14.738 1.00 85.75 73 ILE A N 1
ATOM 588 C CA . ILE A 1 73 ? -6.194 -3.420 15.472 1.00 85.75 73 ILE A CA 1
ATOM 589 C C . ILE A 1 73 ? -5.950 -3.227 16.971 1.00 85.75 73 ILE A C 1
ATOM 591 O O . ILE A 1 73 ? -6.895 -3.309 17.754 1.00 85.75 73 ILE A O 1
ATOM 595 N N . GLU A 1 74 ? -4.714 -2.908 17.354 1.00 88.19 74 GLU A N 1
ATOM 596 C CA . GLU A 1 74 ? -4.318 -2.665 18.744 1.00 88.19 74 GLU A CA 1
ATOM 597 C C . GLU A 1 74 ? -5.121 -1.523 19.370 1.00 88.19 74 GLU A C 1
ATOM 599 O O . GLU A 1 74 ? -5.828 -1.743 20.354 1.00 88.19 74 GLU A O 1
ATOM 604 N N . GLN A 1 75 ? -5.129 -0.343 18.743 1.00 86.69 75 GLN A N 1
ATOM 605 C CA . GLN A 1 75 ? -5.890 0.807 19.237 1.00 86.69 75 GLN A CA 1
ATOM 606 C C . GLN A 1 75 ? -7.395 0.516 19.321 1.00 86.69 75 GLN A C 1
ATOM 608 O O . GLN A 1 75 ? -8.057 0.972 20.247 1.00 86.69 75 GLN A O 1
ATOM 613 N N . SER A 1 76 ? -7.952 -0.273 18.394 1.00 85.81 76 SER A N 1
ATOM 614 C CA . SER A 1 76 ? -9.371 -0.656 18.448 1.00 85.81 76 SER A CA 1
ATOM 615 C C . SER A 1 76 ? -9.699 -1.480 19.694 1.00 85.81 76 SER A C 1
ATOM 617 O O . SER A 1 76 ? -10.730 -1.249 20.328 1.00 85.81 76 SER A O 1
ATOM 619 N N . TYR A 1 77 ? -8.825 -2.421 20.064 1.00 89.19 77 TYR A N 1
ATOM 620 C CA . TYR A 1 77 ? -8.972 -3.193 21.297 1.00 89.19 77 TYR A CA 1
ATOM 621 C C . TYR A 1 77 ? -8.754 -2.336 22.543 1.00 89.19 77 TYR A C 1
ATOM 623 O O . TYR A 1 77 ? -9.532 -2.447 23.488 1.00 89.19 77 TYR A O 1
ATOM 631 N N . GLU A 1 78 ? -7.736 -1.477 22.551 1.00 89.62 78 GLU A N 1
ATOM 632 C CA . GLU A 1 78 ? -7.443 -0.583 23.676 1.00 89.62 78 GLU A CA 1
ATOM 633 C C . GLU A 1 78 ? -8.605 0.373 23.964 1.00 89.62 78 GLU A C 1
ATOM 635 O O . GLU A 1 78 ? -9.062 0.462 25.106 1.00 89.62 78 GLU A O 1
ATOM 640 N N . THR A 1 79 ? -9.139 1.037 22.933 1.00 87.50 79 THR A N 1
ATOM 641 C CA . THR A 1 79 ? -10.297 1.929 23.074 1.00 87.50 79 THR A CA 1
ATOM 642 C C . THR A 1 79 ? -11.523 1.162 23.566 1.00 87.50 79 THR A C 1
ATOM 644 O O . THR A 1 79 ? -12.193 1.619 24.492 1.00 87.50 79 THR A O 1
ATOM 647 N N . TYR A 1 80 ? -11.802 -0.020 23.001 1.00 87.88 80 TYR A N 1
ATOM 648 C CA . TYR A 1 80 ? -12.919 -0.859 23.442 1.00 87.88 80 TYR A CA 1
ATOM 649 C C . TYR A 1 80 ? -12.783 -1.285 24.912 1.00 87.88 80 TYR A C 1
ATOM 651 O O . TYR A 1 80 ? -13.738 -1.151 25.675 1.00 87.88 80 TYR A O 1
ATOM 659 N N . ASN A 1 81 ? -11.612 -1.776 25.324 1.00 90.06 81 ASN A N 1
ATOM 660 C CA . ASN A 1 81 ? -11.383 -2.215 26.702 1.00 90.06 81 ASN A CA 1
ATOM 661 C C . ASN A 1 81 ? -11.533 -1.044 27.680 1.00 90.06 81 ASN A C 1
ATOM 663 O O . ASN A 1 81 ? -12.199 -1.190 28.698 1.00 90.06 81 ASN A O 1
ATOM 667 N N . CYS A 1 82 ? -11.032 0.143 27.322 1.00 88.69 82 CYS A N 1
ATOM 668 C CA . CYS A 1 82 ? -11.257 1.346 28.117 1.00 88.69 82 CYS A CA 1
ATOM 669 C C . CYS A 1 82 ? -12.752 1.677 28.260 1.00 88.69 82 CYS A C 1
ATOM 671 O O . CYS A 1 82 ? -13.194 2.037 29.349 1.00 88.69 82 CYS A O 1
ATOM 673 N N . TYR A 1 83 ? -13.552 1.526 27.197 1.00 86.81 83 TYR A N 1
ATOM 674 C CA . TYR A 1 83 ? -15.003 1.705 27.296 1.00 86.81 83 TYR A CA 1
ATOM 675 C C . TYR A 1 83 ? -15.644 0.706 28.250 1.00 86.81 83 TYR A C 1
ATOM 677 O O . TYR A 1 83 ? -16.475 1.119 29.048 1.00 86.81 83 TYR A O 1
ATOM 685 N N . VAL A 1 84 ? -15.248 -0.567 28.213 1.00 87.56 84 VAL A N 1
ATOM 686 C CA . VAL A 1 84 ? -15.748 -1.585 29.150 1.00 87.56 84 VAL A CA 1
ATOM 687 C C . VAL A 1 84 ? -15.413 -1.216 30.594 1.00 87.56 84 VAL A C 1
ATOM 689 O O . VAL A 1 84 ? -16.312 -1.210 31.430 1.00 87.56 84 VAL A O 1
ATOM 692 N N . ASP A 1 85 ? -14.159 -0.853 30.870 1.00 88.06 85 ASP A N 1
ATOM 693 C CA . ASP A 1 85 ? -13.694 -0.528 32.223 1.00 88.06 85 ASP A CA 1
ATOM 694 C C . ASP A 1 85 ? -14.394 0.716 32.789 1.00 88.06 85 ASP A C 1
ATOM 696 O O . ASP A 1 85 ? -14.720 0.784 33.971 1.00 88.06 85 ASP A O 1
ATOM 700 N N . ARG A 1 86 ? -14.654 1.715 31.937 1.00 84.38 86 ARG A N 1
ATOM 701 C CA . ARG A 1 86 ? -15.265 2.991 32.337 1.00 84.38 86 ARG A CA 1
ATOM 702 C C . ARG A 1 86 ? -16.789 2.994 32.292 1.00 84.38 86 ARG A C 1
ATOM 704 O O . ARG A 1 86 ? -17.385 3.920 32.835 1.00 84.38 86 ARG A O 1
ATOM 711 N N . PHE A 1 87 ? -17.420 1.999 31.671 1.00 81.00 87 PHE A N 1
ATOM 712 C CA . PHE A 1 87 ? -18.875 1.942 31.503 1.00 81.00 87 PHE A CA 1
ATOM 713 C C . PHE A 1 87 ? -19.626 1.867 32.837 1.00 81.00 87 PHE A C 1
ATOM 715 O O . PHE A 1 87 ? -20.681 2.475 32.991 1.00 81.00 87 PHE A O 1
ATOM 722 N N . GLU A 1 88 ? -19.075 1.156 33.822 1.00 70.19 88 GLU A N 1
ATOM 723 C CA . GLU A 1 88 ? -19.679 1.061 35.158 1.00 70.19 88 GLU A CA 1
ATOM 724 C C . GLU A 1 88 ? -19.456 2.336 35.994 1.00 70.19 88 GLU A C 1
ATOM 726 O O . GLU A 1 88 ? -20.242 2.643 36.890 1.00 70.19 88 GLU A O 1
ATOM 731 N N . GLU A 1 89 ? -18.416 3.115 35.676 1.00 67.69 89 GLU A N 1
ATOM 732 C CA . GLU A 1 89 ? -18.041 4.358 36.368 1.00 67.69 89 GLU A CA 1
ATOM 733 C C . GLU A 1 89 ? -18.727 5.605 35.780 1.00 67.69 89 GLU A C 1
ATOM 735 O O . GLU A 1 89 ? -18.799 6.662 36.418 1.00 67.69 89 GLU A O 1
ATOM 740 N N . SER A 1 90 ? -19.216 5.512 34.542 1.00 61.03 90 SER A N 1
ATOM 741 C CA . SER A 1 90 ? -19.709 6.647 33.771 1.00 61.03 90 SER A CA 1
ATOM 742 C C . SER A 1 90 ? -21.146 7.002 34.141 1.00 61.03 90 SER A C 1
ATOM 744 O O . SER A 1 90 ? -22.091 6.618 33.461 1.00 61.03 90 SER A O 1
ATOM 746 N N . GLY A 1 91 ? -21.324 7.762 35.222 1.00 63.81 91 GLY A N 1
ATOM 747 C CA . GLY A 1 91 ? -22.602 8.410 35.529 1.00 63.81 91 GLY A CA 1
ATOM 748 C C . GLY A 1 91 ? -23.073 9.331 34.387 1.00 63.81 91 GLY A C 1
ATOM 749 O O . GLY A 1 91 ? -23.857 8.931 33.537 1.00 63.81 91 GLY A O 1
ATOM 750 N N . THR A 1 92 ? -22.615 10.589 34.359 1.00 56.06 92 THR A N 1
ATOM 751 C CA . THR A 1 92 ? -23.038 11.616 33.372 1.00 56.06 92 THR A CA 1
ATOM 752 C C . THR A 1 92 ? -21.922 12.100 32.438 1.00 56.06 92 THR A C 1
ATOM 754 O O . THR A 1 92 ? -22.148 12.989 31.618 1.00 56.06 92 THR A O 1
ATOM 757 N N . VAL A 1 93 ? -20.699 11.578 32.575 1.00 60.75 93 VAL A N 1
ATOM 758 C CA . VAL A 1 93 ? -19.535 11.993 31.771 1.00 60.75 93 VAL A CA 1
ATOM 759 C C . VAL A 1 93 ? -19.450 11.139 30.508 1.00 60.75 93 VAL A C 1
ATOM 761 O O . VAL A 1 93 ? -19.554 9.918 30.579 1.00 60.75 93 VAL A O 1
ATOM 764 N N . SER A 1 94 ? -19.226 11.776 29.355 1.00 66.94 94 SER A N 1
ATOM 765 C CA . SER A 1 94 ? -19.063 11.068 28.083 1.00 66.94 94 SER A CA 1
ATOM 766 C C . SER A 1 94 ? -17.784 10.224 28.092 1.00 66.94 94 SER A C 1
ATOM 768 O O . SER A 1 94 ? -16.679 10.772 28.129 1.00 66.94 94 SER A O 1
ATOM 770 N N . ILE A 1 95 ? -17.927 8.897 28.037 1.00 69.75 95 ILE A N 1
ATOM 771 C CA . ILE A 1 95 ? -16.831 7.908 28.099 1.00 69.75 95 ILE A CA 1
ATOM 772 C C . ILE A 1 95 ? -15.769 8.160 27.013 1.00 69.75 95 ILE A C 1
ATOM 774 O O . ILE A 1 95 ? -14.565 8.044 27.242 1.00 69.75 95 ILE A O 1
ATOM 778 N N . SER A 1 96 ? -16.203 8.594 25.837 1.00 69.31 96 SER A N 1
ATOM 779 C CA . SER A 1 96 ? -15.369 9.011 24.703 1.00 69.31 96 SER A CA 1
ATOM 780 C C . SER A 1 96 ? -14.333 10.105 25.000 1.00 69.31 96 SER A C 1
ATOM 782 O O . SER A 1 96 ? -13.346 10.237 24.274 1.00 69.31 96 SER A O 1
ATOM 784 N N . SER A 1 97 ? -14.555 10.918 26.036 1.00 71.75 97 SER A N 1
ATOM 785 C CA . SER A 1 97 ? -13.606 11.948 26.475 1.00 71.75 97 SER A CA 1
ATOM 786 C C . SER A 1 97 ? -12.515 11.401 27.401 1.00 71.75 97 SER A C 1
ATOM 788 O O . SER A 1 97 ? -11.490 12.055 27.576 1.00 71.75 97 SER A O 1
ATOM 790 N N . LEU A 1 98 ? -12.721 10.203 27.956 1.00 76.88 98 LEU A N 1
ATOM 791 C CA . LEU A 1 98 ? -11.839 9.551 28.926 1.00 76.88 98 LEU A CA 1
ATOM 792 C C . LEU A 1 98 ? -10.956 8.471 28.294 1.00 76.88 98 LEU A C 1
ATOM 794 O O . LEU A 1 98 ? -9.902 8.152 28.839 1.00 76.88 98 LEU A O 1
ATOM 798 N N . CYS A 1 99 ? -11.377 7.918 27.157 1.00 82.81 99 CYS A N 1
ATOM 799 C CA . CYS A 1 99 ? -10.645 6.867 26.462 1.00 82.81 99 CYS A CA 1
ATOM 800 C C . CYS A 1 99 ? -9.879 7.398 25.248 1.00 82.81 99 CYS A C 1
ATOM 802 O O . CYS A 1 99 ? -10.351 8.317 24.567 1.00 82.81 99 CYS A O 1
ATOM 804 N N . PRO A 1 100 ? -8.701 6.818 24.951 1.00 80.44 100 PRO A N 1
ATOM 805 C CA . PRO A 1 100 ? -7.930 7.194 23.778 1.00 80.44 100 PRO A CA 1
ATOM 806 C C . PRO A 1 100 ? -8.742 6.901 22.517 1.00 80.44 100 PRO A C 1
ATOM 808 O O . PRO A 1 100 ? -9.355 5.842 22.383 1.00 80.44 100 PRO A O 1
ATOM 811 N N . GLY A 1 101 ? -8.764 7.861 21.596 1.00 75.94 101 GLY A N 1
ATOM 812 C CA . GLY A 1 101 ? -9.330 7.651 20.270 1.00 75.94 101 GLY A CA 1
ATOM 813 C C . GLY A 1 101 ? -8.340 6.937 19.355 1.00 75.94 101 GLY A C 1
ATOM 814 O O . GLY A 1 101 ? -7.131 6.977 19.575 1.00 75.94 101 GLY A O 1
ATOM 815 N N . ILE A 1 102 ? -8.859 6.348 18.284 1.00 76.44 102 ILE A N 1
ATOM 816 C CA . ILE A 1 102 ? -8.035 5.752 17.231 1.00 76.44 102 ILE A CA 1
ATOM 817 C C . ILE A 1 102 ? -7.410 6.871 16.394 1.00 76.44 102 ILE A C 1
ATOM 819 O O . ILE A 1 102 ? -8.118 7.716 15.839 1.00 76.44 102 ILE A O 1
ATOM 823 N N . SER A 1 103 ? -6.085 6.858 16.287 1.00 71.00 103 SER A N 1
ATOM 824 C CA . SER A 1 103 ? -5.306 7.805 15.495 1.00 71.00 103 SER A CA 1
ATOM 825 C C . SER A 1 103 ? -4.157 7.071 14.827 1.00 71.00 103 SER A C 1
ATOM 827 O O . SER A 1 103 ? -3.255 6.570 15.500 1.00 71.00 103 SER A O 1
ATOM 829 N N . VAL A 1 104 ? -4.182 7.025 13.496 1.00 64.25 104 VAL A N 1
ATOM 830 C CA . VAL A 1 104 ? -3.118 6.396 12.715 1.00 64.25 104 VAL A CA 1
ATOM 831 C C . VAL A 1 104 ? -2.701 7.318 11.585 1.00 64.25 104 VAL A C 1
ATOM 833 O O . VAL A 1 104 ? -3.540 7.826 10.834 1.00 64.25 104 VAL A O 1
ATOM 836 N N . GLU A 1 105 ? -1.391 7.535 11.493 1.00 56.03 105 GLU A N 1
ATOM 837 C CA . GLU A 1 105 ? -0.768 8.342 10.456 1.00 56.03 105 GLU A CA 1
ATOM 838 C C . GLU A 1 105 ? -0.077 7.486 9.377 1.00 56.03 105 GLU A C 1
ATOM 840 O O . GLU A 1 105 ? 0.483 6.429 9.675 1.00 56.03 105 GLU A O 1
ATOM 845 N N . PRO A 1 106 ? -0.049 7.964 8.119 1.00 54.75 106 PRO A N 1
ATOM 846 C CA . PRO A 1 106 ? -0.902 9.027 7.591 1.00 54.75 106 PRO A CA 1
ATOM 847 C C . PRO A 1 106 ? -2.366 8.567 7.575 1.00 54.75 106 PRO A C 1
ATOM 849 O O . PRO A 1 106 ? -2.648 7.375 7.455 1.00 54.75 106 PRO A O 1
ATOM 852 N N . SER A 1 107 ? -3.313 9.507 7.671 1.00 50.62 107 SER A N 1
ATOM 853 C CA . SER A 1 107 ? -4.734 9.161 7.546 1.00 50.62 107 SER A CA 1
ATOM 854 C C . SER A 1 107 ? -4.944 8.400 6.226 1.00 50.62 107 SER A C 1
ATOM 856 O O . SER A 1 107 ? -4.679 8.936 5.149 1.00 50.62 107 SER A O 1
ATOM 858 N N . TYR A 1 108 ? -5.364 7.127 6.272 1.00 50.12 108 TYR A N 1
ATOM 859 C CA . TYR A 1 108 ? -5.332 6.252 5.080 1.00 50.12 108 TYR A CA 1
ATOM 860 C C . TYR A 1 108 ? -6.244 6.691 3.926 1.00 50.12 108 TYR A C 1
ATOM 862 O O . TYR A 1 108 ? -6.212 6.098 2.850 1.00 50.12 108 TYR A O 1
ATOM 870 N N . GLN A 1 109 ? -7.004 7.774 4.107 1.00 44.44 109 GLN A N 1
ATOM 871 C CA . GLN A 1 109 ? -7.637 8.513 3.014 1.00 44.44 109 GLN A CA 1
ATOM 872 C C . GLN A 1 109 ? -6.621 9.062 1.994 1.00 44.44 109 GLN A C 1
ATOM 874 O O . GLN A 1 109 ? -7.016 9.446 0.896 1.00 44.44 109 GLN A O 1
ATOM 879 N N . THR A 1 110 ? -5.329 9.090 2.334 1.00 46.50 110 THR A N 1
ATOM 880 C CA . THR A 1 110 ? -4.257 9.663 1.511 1.00 46.50 110 THR A CA 1
ATOM 881 C C . THR A 1 110 ? -3.428 8.651 0.723 1.00 46.50 110 THR A C 1
ATOM 883 O O . THR A 1 110 ? -2.496 9.086 0.056 1.00 46.50 110 THR A O 1
ATOM 886 N N . TYR A 1 111 ? -3.747 7.347 0.715 1.00 51.81 111 TYR A N 1
ATOM 887 C CA . TYR A 1 111 ? -3.103 6.416 -0.228 1.00 51.81 111 TYR A CA 1
ATOM 888 C C . TYR A 1 111 ? -3.735 6.584 -1.620 1.00 51.81 111 TYR A C 1
ATOM 890 O O . TYR A 1 111 ? -4.827 6.065 -1.864 1.00 51.81 111 TYR A O 1
ATOM 898 N N . PRO A 1 112 ? -3.107 7.336 -2.546 1.00 45.28 112 PRO A N 1
ATOM 899 C CA . PRO A 1 112 ? -3.802 7.902 -3.703 1.00 45.28 112 PRO A CA 1
ATOM 900 C C . PRO A 1 112 ? -3.927 6.928 -4.877 1.00 45.28 112 PRO A C 1
ATOM 902 O O . PRO A 1 112 ? -4.360 7.323 -5.954 1.00 45.28 112 PRO A O 1
ATOM 905 N N . ILE A 1 113 ? -3.482 5.683 -4.719 1.00 48.41 113 ILE A N 1
ATOM 906 C CA . ILE A 1 113 ? -3.002 4.914 -5.869 1.00 48.41 113 ILE A CA 1
ATOM 907 C C . ILE A 1 113 ? -4.142 4.399 -6.750 1.00 48.41 113 ILE A C 1
ATOM 909 O O . ILE A 1 113 ? -3.961 4.208 -7.944 1.00 48.41 113 ILE A O 1
ATOM 913 N N . LEU A 1 114 ? -5.351 4.247 -6.216 1.00 48.38 114 LEU A N 1
ATOM 914 C CA . LEU A 1 114 ? -6.398 3.538 -6.936 1.00 48.38 114 LEU A CA 1
ATOM 915 C C . LEU A 1 114 ? -7.571 4.462 -7.270 1.00 48.38 114 LEU A C 1
ATOM 917 O O . LEU A 1 114 ? -8.633 4.429 -6.645 1.00 48.38 114 LEU A O 1
ATOM 921 N N . THR A 1 115 ? -7.417 5.239 -8.342 1.00 40.72 115 THR A N 1
ATOM 922 C CA . THR A 1 115 ? -8.544 5.725 -9.154 1.00 40.72 115 THR A CA 1
ATOM 923 C C . THR A 1 115 ? -9.208 4.537 -9.867 1.00 40.72 115 THR A C 1
ATOM 925 O O . THR A 1 115 ? -9.161 4.417 -11.084 1.00 40.72 115 THR A O 1
ATOM 928 N N . GLY A 1 116 ? -9.803 3.605 -9.113 1.00 39.38 116 GLY A N 1
ATOM 929 C CA . GLY A 1 116 ? -10.598 2.510 -9.685 1.00 39.38 116 GLY A CA 1
ATOM 930 C C . GLY A 1 116 ? -10.635 1.204 -8.893 1.00 39.38 116 GLY A C 1
ATOM 931 O O . GLY A 1 116 ? -11.609 0.469 -9.011 1.00 39.38 116 GLY A O 1
ATOM 932 N N . ALA A 1 117 ? -9.646 0.909 -8.048 1.00 40.91 117 ALA A N 1
ATOM 933 C CA . ALA A 1 117 ? -9.655 -0.299 -7.219 1.00 40.91 117 ALA A CA 1
ATOM 934 C C . ALA A 1 117 ? -9.670 0.070 -5.733 1.00 40.91 117 ALA A C 1
ATOM 936 O O . ALA A 1 117 ? -8.630 0.278 -5.152 1.00 40.91 117 ALA A O 1
ATOM 937 N N . GLY A 1 118 ? -10.851 0.175 -5.122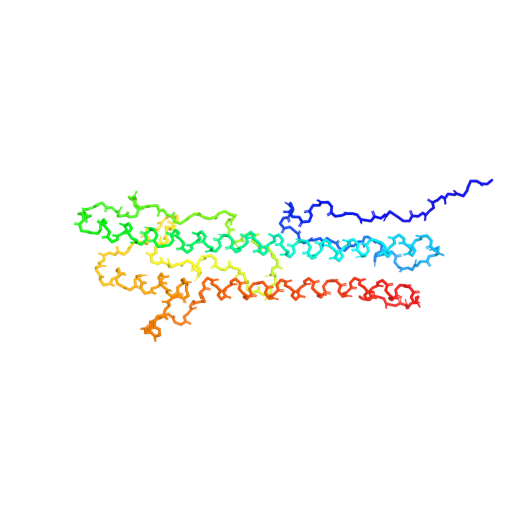 1.00 44.75 118 GLY A N 1
ATOM 938 C CA . GLY A 1 118 ? -11.022 0.193 -3.661 1.00 44.75 118 GLY A CA 1
ATOM 939 C C . GLY A 1 118 ? -10.080 1.124 -2.887 1.00 44.75 118 GLY A C 1
ATOM 940 O O . GLY A 1 118 ? -8.989 0.734 -2.480 1.00 44.75 118 GLY A O 1
ATOM 941 N N . LYS A 1 119 ? -10.537 2.344 -2.594 1.00 49.53 119 LYS A N 1
ATOM 942 C CA . LYS A 1 119 ? -9.898 3.164 -1.557 1.00 49.53 119 LYS A CA 1
ATOM 943 C C . LYS A 1 119 ? -9.780 2.322 -0.279 1.00 49.53 119 LYS A C 1
ATOM 945 O O . LYS A 1 119 ? -10.730 1.615 0.055 1.00 49.53 119 LYS A O 1
ATOM 950 N N . ILE A 1 120 ? -8.662 2.409 0.448 1.00 50.97 120 ILE A N 1
ATOM 951 C CA . ILE A 1 120 ? -8.640 1.914 1.831 1.00 50.97 120 ILE A CA 1
ATOM 952 C C . ILE A 1 120 ? -9.624 2.792 2.592 1.00 50.97 120 ILE A C 1
ATOM 954 O O . ILE A 1 120 ? -9.409 3.983 2.829 1.00 50.97 120 ILE A O 1
ATOM 958 N N . HIS A 1 121 ? -10.775 2.218 2.887 1.00 52.47 121 HIS A N 1
ATOM 959 C CA . HIS A 1 121 ? -11.879 2.939 3.463 1.00 52.47 121 HIS A CA 1
ATOM 960 C C . HIS A 1 121 ? -11.673 3.010 4.982 1.00 52.47 121 HIS A C 1
ATOM 962 O O . HIS A 1 121 ? -12.203 2.195 5.726 1.00 52.47 121 HIS A O 1
ATOM 968 N N . THR A 1 122 ? -10.938 4.019 5.466 1.00 49.00 122 THR A N 1
ATOM 969 C CA . THR A 1 122 ? -10.710 4.229 6.916 1.00 49.00 122 THR A CA 1
ATOM 970 C C . THR A 1 122 ? -11.997 4.327 7.719 1.00 49.00 122 THR A C 1
ATOM 972 O O . THR A 1 122 ? -12.066 3.877 8.855 1.00 49.00 122 THR A O 1
ATOM 975 N N . ASN A 1 123 ? -13.039 4.894 7.113 1.00 48.84 123 ASN A N 1
ATOM 976 C CA . ASN A 1 123 ? -14.349 5.030 7.739 1.00 48.84 123 ASN A CA 1
ATOM 977 C C . ASN A 1 123 ? -15.128 3.710 7.815 1.00 48.84 123 ASN A C 1
ATOM 979 O O . ASN A 1 123 ? -16.140 3.671 8.503 1.00 48.84 123 ASN A O 1
ATOM 983 N N . TYR A 1 124 ? -14.694 2.681 7.086 1.00 48.91 124 TYR A N 1
ATOM 984 C CA . TYR A 1 124 ? -15.410 1.415 6.932 1.00 48.91 124 TYR A CA 1
ATOM 985 C C . TYR A 1 124 ? -14.612 0.221 7.469 1.00 48.91 124 TYR A C 1
ATOM 987 O O . TYR A 1 124 ? -15.195 -0.831 7.698 1.00 48.91 124 TYR A O 1
ATOM 995 N N . GLY A 1 125 ? -13.299 0.383 7.671 1.00 50.97 125 GLY A N 1
ATOM 996 C CA . GLY A 1 125 ? -12.455 -0.603 8.334 1.00 50.97 125 GLY A CA 1
ATOM 997 C C . GLY A 1 125 ? -12.385 -0.427 9.840 1.00 50.97 125 GLY A C 1
ATOM 998 O O . GLY A 1 125 ? -12.398 -1.410 10.550 1.00 50.97 125 GLY A O 1
ATOM 999 N N . VAL A 1 126 ? -12.379 0.794 10.365 1.00 61.00 126 VAL A N 1
ATOM 1000 C CA . VAL A 1 126 ? -12.390 0.976 11.824 1.00 61.00 126 VAL A CA 1
ATOM 1001 C C . VAL A 1 126 ? -13.735 0.497 12.389 1.00 61.00 126 VAL A C 1
ATOM 1003 O O . VAL A 1 126 ? -14.761 0.849 11.796 1.00 61.00 126 VAL A O 1
ATOM 1006 N N . PRO A 1 127 ? -13.787 -0.230 13.526 1.00 71.00 127 PRO A N 1
ATOM 1007 C CA . PRO A 1 127 ? -15.063 -0.545 14.149 1.00 71.00 127 PRO A CA 1
ATOM 1008 C C . PRO A 1 127 ? -15.781 0.771 14.462 1.00 71.00 127 PRO A C 1
ATOM 1010 O O . PRO A 1 127 ? -15.323 1.582 15.267 1.00 71.00 127 PRO A O 1
ATOM 1013 N N . ALA A 1 128 ? -16.896 1.023 13.772 1.00 71.94 128 ALA A N 1
ATOM 1014 C CA . ALA A 1 128 ? -17.610 2.296 13.859 1.00 71.94 128 ALA A CA 1
ATOM 1015 C C . ALA A 1 128 ? -18.038 2.608 15.301 1.00 71.94 128 ALA A C 1
ATOM 1017 O O . ALA A 1 128 ? -18.105 3.773 15.681 1.00 71.94 128 ALA A O 1
ATOM 1018 N N . CYS A 1 129 ? -18.235 1.557 16.101 1.00 75.50 129 CYS A N 1
ATOM 1019 C CA . CYS A 1 129 ? -18.595 1.628 17.506 1.00 75.50 129 CYS A CA 1
ATOM 1020 C C . CYS A 1 129 ? -17.528 2.226 18.439 1.00 75.50 129 CYS A C 1
ATOM 1022 O O . CYS A 1 129 ? -17.885 2.611 19.545 1.00 75.50 129 CYS A O 1
ATOM 1024 N N . VAL A 1 130 ? -16.258 2.327 18.019 1.00 75.12 130 VAL A N 1
ATOM 1025 C CA . VAL A 1 130 ? -15.165 2.920 18.826 1.00 75.12 130 VAL A CA 1
ATOM 1026 C C . VAL A 1 130 ? -14.582 4.201 18.222 1.00 75.12 130 VAL A C 1
ATOM 1028 O O . VAL A 1 130 ? -13.608 4.759 18.729 1.00 75.12 130 VAL A O 1
ATOM 1031 N N . ARG A 1 131 ? -15.127 4.678 17.097 1.00 71.00 131 ARG A N 1
ATOM 1032 C CA . ARG A 1 131 ? -14.526 5.783 16.349 1.00 71.00 131 ARG A CA 1
ATOM 1033 C C . ARG A 1 131 ? -15.041 7.143 16.821 1.00 71.00 131 ARG A C 1
ATOM 1035 O O . ARG A 1 131 ? -16.209 7.472 16.641 1.00 71.00 131 ARG A O 1
ATOM 1042 N N . LYS A 1 132 ? -14.122 8.007 17.257 1.00 65.62 132 LYS A N 1
ATOM 1043 C CA . LYS A 1 132 ? -14.393 9.429 17.508 1.00 65.62 132 LYS A CA 1
ATOM 1044 C C . LYS A 1 132 ? -14.493 10.198 16.185 1.00 65.62 132 LYS A C 1
ATOM 1046 O O . LYS A 1 132 ? -13.489 10.356 15.492 1.00 65.62 132 LYS A O 1
ATOM 1051 N N . GLN A 1 133 ? -15.680 10.679 15.806 1.00 57.12 133 GLN A N 1
ATOM 1052 C CA . GLN A 1 133 ? -15.812 11.625 14.692 1.00 57.12 133 GLN A CA 1
ATOM 1053 C C . GLN A 1 133 ? -15.764 13.065 15.208 1.00 57.12 133 GLN A C 1
ATOM 1055 O O . GLN A 1 133 ? -16.364 13.407 16.223 1.00 57.12 133 GLN A O 1
ATOM 1060 N N . SER A 1 134 ? -15.071 13.940 14.477 1.00 50.03 134 SER A N 1
ATOM 1061 C CA . SER A 1 134 ? -15.096 15.386 14.703 1.00 50.03 134 SER A CA 1
ATOM 1062 C C . SER A 1 134 ? -16.535 15.908 14.578 1.00 50.03 134 SER A C 1
ATOM 1064 O O . SER A 1 134 ? -17.027 16.101 13.468 1.00 50.03 134 SER A O 1
ATOM 1066 N N . GLY A 1 135 ? -17.215 16.087 15.712 1.00 47.97 135 GLY A N 1
ATOM 1067 C CA . GLY A 1 135 ? -18.596 16.576 15.797 1.00 47.97 135 GLY A CA 1
ATOM 1068 C C . GLY A 1 135 ? -19.632 15.554 16.279 1.00 47.97 135 GLY A C 1
ATOM 1069 O O . GLY A 1 135 ? -20.715 15.968 16.681 1.00 47.97 135 GLY A O 1
ATOM 1070 N N . HIS A 1 136 ? -19.303 14.256 16.311 1.00 51.53 136 HIS A N 1
ATOM 1071 C CA . HIS A 1 136 ? -20.177 13.205 16.843 1.00 51.53 136 HIS A CA 1
ATOM 1072 C C . HIS A 1 136 ? -19.361 12.186 17.644 1.00 51.53 136 HIS A C 1
ATOM 1074 O O . HIS A 1 136 ? -18.507 11.485 17.096 1.00 51.53 136 HIS A O 1
ATOM 1080 N N . ASP A 1 137 ? -19.640 12.098 18.943 1.00 57.88 137 ASP A N 1
ATOM 1081 C CA . ASP A 1 137 ? -19.127 11.022 19.782 1.00 57.88 137 ASP A CA 1
ATOM 1082 C C . ASP A 1 137 ? -19.973 9.774 19.562 1.00 57.88 137 ASP A C 1
ATOM 1084 O O . ASP A 1 137 ? -21.100 9.680 20.045 1.00 57.88 137 ASP A O 1
ATOM 1088 N N . TYR A 1 138 ? -19.433 8.822 18.805 1.00 64.31 138 TYR A N 1
ATOM 1089 C CA . TYR A 1 138 ? -20.010 7.490 18.725 1.00 64.31 138 TYR A CA 1
ATOM 1090 C C . TYR A 1 138 ? -19.352 6.621 19.801 1.00 64.31 138 TYR A C 1
ATOM 1092 O O . TYR A 1 138 ? -18.320 5.997 19.569 1.00 64.31 138 TYR A O 1
ATOM 1100 N N . SER A 1 139 ? -19.931 6.649 21.003 1.00 69.81 139 SER A N 1
ATOM 1101 C CA . SER A 1 139 ? -19.604 5.754 22.118 1.00 69.81 139 SER A CA 1
ATOM 1102 C C . SER A 1 139 ? -20.789 4.820 22.353 1.00 69.81 139 SER A C 1
ATOM 1104 O O . SER A 1 139 ? -21.927 5.296 22.304 1.00 69.81 139 SER A O 1
ATOM 1106 N N . PRO A 1 140 ? -20.568 3.530 22.661 1.00 75.06 140 PRO A N 1
ATOM 1107 C CA . PRO A 1 140 ? -21.629 2.656 23.145 1.00 75.06 140 PRO A CA 1
ATOM 1108 C C . PRO A 1 140 ? -22.295 3.274 24.382 1.00 75.06 140 PRO A C 1
ATOM 1110 O O . PRO A 1 140 ? -21.611 3.808 25.257 1.00 75.06 140 PRO A O 1
ATOM 1113 N N . SER A 1 141 ? -23.623 3.217 24.435 1.00 77.19 141 SER A N 1
ATOM 1114 C CA . SER A 1 141 ? -24.462 3.838 25.469 1.00 77.19 141 SER A CA 1
ATOM 1115 C C . SER A 1 141 ? -25.042 2.835 26.469 1.00 77.19 141 SER A C 1
ATOM 1117 O O . SER A 1 141 ? -25.530 3.225 27.528 1.00 77.19 141 SER A O 1
ATOM 1119 N N . ASN A 1 142 ? -25.001 1.537 26.152 1.00 81.12 142 ASN A N 1
ATOM 1120 C CA . ASN A 1 142 ? -25.515 0.470 27.007 1.00 81.12 142 ASN A CA 1
ATOM 1121 C C . ASN A 1 142 ? -24.716 -0.842 26.860 1.00 81.12 142 ASN A C 1
ATOM 1123 O O . ASN A 1 142 ? -23.921 -1.022 25.935 1.00 81.12 142 ASN A O 1
ATOM 1127 N N . THR A 1 143 ? -24.959 -1.797 27.765 1.00 80.44 143 THR A N 1
ATOM 1128 C CA . THR A 1 143 ? -24.277 -3.104 27.789 1.00 80.44 143 THR A CA 1
ATOM 1129 C C . THR A 1 143 ? -24.508 -3.925 26.518 1.00 80.44 143 THR A C 1
ATOM 1131 O O . THR A 1 143 ? -23.618 -4.657 26.086 1.00 80.44 143 THR A O 1
ATOM 1134 N N . PHE A 1 144 ? -25.688 -3.817 25.899 1.00 81.56 144 PHE A N 1
ATOM 1135 C CA . PHE A 1 144 ? -25.985 -4.520 24.651 1.00 81.56 144 PHE A CA 1
ATOM 1136 C C . PHE A 1 144 ? -25.125 -3.985 23.496 1.00 81.56 144 PHE A C 1
ATOM 1138 O O . PHE A 1 144 ? -24.517 -4.768 22.767 1.00 81.56 144 PHE A O 1
ATOM 1145 N N . GLU A 1 145 ? -24.987 -2.665 23.386 1.00 80.88 145 GLU A N 1
ATOM 1146 C CA . GLU A 1 145 ? -24.120 -2.005 22.408 1.00 80.88 145 GLU A CA 1
ATOM 1147 C C . GLU A 1 145 ? -22.640 -2.311 22.644 1.00 80.88 145 GLU A C 1
ATOM 1149 O O . GLU A 1 145 ? -21.910 -2.512 21.678 1.00 80.88 145 GLU A O 1
ATOM 1154 N N . LEU A 1 146 ? -22.192 -2.429 23.900 1.00 84.06 146 LEU A N 1
ATOM 1155 C CA . LEU A 1 146 ? -20.835 -2.895 24.206 1.00 84.06 146 LEU A CA 1
ATOM 1156 C C . LEU A 1 146 ? -20.603 -4.334 23.730 1.00 84.06 146 LEU A C 1
ATOM 1158 O O . LEU A 1 146 ? -19.579 -4.619 23.111 1.00 84.06 146 LEU A O 1
ATOM 1162 N N . MET A 1 147 ? -21.555 -5.244 23.959 1.00 83.50 147 MET A N 1
ATOM 1163 C CA . MET A 1 147 ? -21.451 -6.621 23.461 1.00 83.50 147 MET A CA 1
ATOM 1164 C C . MET A 1 147 ? -21.423 -6.682 21.932 1.00 83.50 147 MET A C 1
ATOM 1166 O O . MET A 1 147 ? -20.629 -7.438 21.367 1.00 83.50 147 MET A O 1
ATOM 1170 N N . GLN A 1 148 ? -22.252 -5.880 21.260 1.00 82.19 148 GLN A N 1
ATOM 1171 C CA . GLN A 1 148 ? -22.227 -5.767 19.805 1.00 82.19 148 GLN A CA 1
ATOM 1172 C C . GLN A 1 148 ? -20.881 -5.209 19.326 1.00 82.19 148 GLN A C 1
ATOM 1174 O O . GLN A 1 148 ? -20.235 -5.811 18.473 1.00 82.19 148 GLN A O 1
ATOM 1179 N N . CYS A 1 149 ? -20.399 -4.141 19.963 1.00 83.88 149 CYS A N 1
ATOM 1180 C CA . CYS A 1 149 ? -19.123 -3.518 19.640 1.00 83.88 149 CYS A CA 1
ATOM 1181 C C . CYS A 1 149 ? -17.938 -4.481 19.808 1.00 83.88 149 CYS A C 1
ATOM 1183 O O . CYS A 1 149 ? -17.045 -4.517 18.965 1.00 83.88 149 CYS A O 1
ATOM 1185 N N . LYS A 1 150 ? -17.957 -5.349 20.828 1.00 87.25 150 LYS A N 1
ATOM 1186 C CA . LYS A 1 150 ? -16.971 -6.430 20.980 1.00 87.25 150 LYS A CA 1
ATOM 1187 C C . LYS A 1 150 ? -16.941 -7.354 19.764 1.00 87.25 150 LYS A C 1
ATOM 1189 O O . LYS A 1 150 ? -15.868 -7.762 19.320 1.00 87.25 150 LYS A O 1
ATOM 1194 N N . GLY A 1 151 ? -18.119 -7.719 19.258 1.00 83.31 151 GLY A N 1
ATOM 1195 C CA . GLY A 1 151 ? -18.262 -8.520 18.045 1.00 83.31 151 GLY A CA 1
ATOM 1196 C C . GLY A 1 151 ? -17.634 -7.828 16.838 1.00 83.31 151 GLY A C 1
ATOM 1197 O O . GLY A 1 151 ? -16.881 -8.462 16.100 1.00 83.31 151 GLY A O 1
ATOM 1198 N N . ASP A 1 152 ? -17.876 -6.528 16.695 1.00 82.69 152 ASP A N 1
ATOM 1199 C CA . ASP A 1 152 ? -17.380 -5.710 15.588 1.00 82.69 152 ASP A CA 1
ATOM 1200 C C . ASP A 1 152 ? -15.854 -5.551 15.631 1.00 82.69 152 ASP A C 1
ATOM 1202 O O . ASP A 1 152 ? -15.185 -5.750 14.619 1.00 82.69 152 ASP A O 1
ATOM 1206 N N . VAL A 1 153 ? -15.284 -5.280 16.811 1.00 85.56 153 VAL A N 1
ATOM 1207 C CA . VAL A 1 153 ? -13.827 -5.190 17.019 1.00 85.56 153 VAL A CA 1
ATOM 1208 C C . VAL A 1 153 ? -13.148 -6.522 16.687 1.00 85.56 153 VAL A C 1
ATOM 1210 O O . VAL A 1 153 ? -12.145 -6.546 15.973 1.00 85.56 153 VAL A O 1
ATOM 1213 N N . ARG A 1 154 ? -13.710 -7.654 17.136 1.00 86.31 154 ARG A N 1
ATOM 1214 C CA . ARG A 1 154 ? -13.165 -8.987 16.817 1.00 86.31 154 ARG A CA 1
ATOM 1215 C C . ARG A 1 154 ? -13.289 -9.332 15.336 1.00 86.31 154 ARG A C 1
ATOM 1217 O O . ARG A 1 154 ? -12.369 -9.930 14.785 1.00 86.31 154 ARG A O 1
ATOM 1224 N N . ALA A 1 155 ? -14.399 -8.974 14.695 1.00 82.12 155 ALA A N 1
ATOM 1225 C CA . ALA A 1 155 ? -14.586 -9.185 13.263 1.00 82.12 155 ALA A CA 1
ATOM 1226 C C . ALA A 1 155 ? -13.601 -8.357 12.437 1.00 82.12 155 ALA A C 1
ATOM 1228 O O . ALA A 1 155 ? -12.961 -8.896 11.536 1.00 82.12 155 ALA A O 1
ATOM 1229 N N . PHE A 1 156 ? -13.402 -7.090 12.800 1.00 83.06 156 PHE A N 1
ATOM 1230 C CA . PHE A 1 156 ? -12.393 -6.242 12.181 1.00 83.06 156 PHE A CA 1
ATOM 1231 C C . PHE A 1 156 ? -10.984 -6.831 12.305 1.00 83.06 156 PHE A C 1
ATOM 1233 O O . PHE A 1 156 ? -10.256 -6.884 11.317 1.00 83.06 156 PHE A O 1
ATOM 1240 N N . ALA A 1 157 ? -10.619 -7.343 13.481 1.00 85.62 157 ALA A N 1
ATOM 1241 C CA . ALA A 1 157 ? -9.324 -7.980 13.712 1.00 85.62 157 ALA A CA 1
ATOM 1242 C C . ALA A 1 157 ? -9.139 -9.329 12.980 1.00 85.62 157 ALA A C 1
ATOM 1244 O O . ALA A 1 157 ? -8.080 -9.940 13.090 1.00 85.62 157 ALA A O 1
ATOM 1245 N N . GLY A 1 158 ? -10.154 -9.828 12.260 1.00 83.50 158 GLY A N 1
ATOM 1246 C CA . GLY A 1 158 ? -10.117 -11.142 11.607 1.00 83.50 158 GLY A CA 1
ATOM 1247 C C . GLY A 1 158 ? -10.309 -12.322 12.570 1.00 83.50 158 GLY A C 1
ATOM 1248 O O . GLY A 1 158 ? -10.092 -13.469 12.196 1.00 83.50 158 GLY A O 1
ATOM 1249 N N . ALA A 1 159 ? -10.740 -12.060 13.806 1.00 81.62 159 ALA A N 1
ATOM 1250 C CA . ALA A 1 159 ? -10.908 -13.041 14.879 1.00 81.62 159 ALA A CA 1
ATOM 1251 C C . ALA A 1 159 ? -12.388 -13.392 15.152 1.00 81.62 159 ALA A C 1
ATOM 1253 O O . ALA A 1 159 ? -12.750 -13.739 16.282 1.00 81.62 159 ALA A O 1
ATOM 1254 N N . ALA A 1 160 ? -13.271 -13.242 14.156 1.00 67.62 160 ALA A N 1
ATOM 1255 C CA . ALA A 1 160 ? -14.692 -13.549 14.308 1.00 67.62 160 ALA A CA 1
ATOM 1256 C C . ALA A 1 160 ? -14.956 -15.063 14.352 1.00 67.62 160 ALA A C 1
ATOM 1258 O O . ALA A 1 160 ? -14.751 -15.779 13.374 1.00 67.62 160 ALA A O 1
ATOM 1259 N N . ASP A 1 161 ? -15.543 -15.524 15.458 1.00 59.09 161 ASP A N 1
ATOM 1260 C CA . ASP A 1 161 ? -15.945 -16.918 15.681 1.00 59.09 161 ASP A CA 1
ATOM 1261 C C . ASP A 1 161 ? -17.255 -17.262 14.938 1.00 59.09 161 ASP A C 1
ATOM 1263 O O . ASP A 1 161 ? -18.241 -17.637 15.566 1.00 59.09 161 ASP A O 1
ATOM 1267 N N . GLY A 1 162 ? -17.349 -17.045 13.621 1.00 51.72 162 GLY A N 1
ATOM 1268 C CA . GLY A 1 162 ? -18.455 -17.515 12.758 1.00 51.72 162 GLY A CA 1
ATOM 1269 C C . GLY A 1 162 ? -19.902 -17.106 13.120 1.00 51.72 162 GLY A C 1
ATOM 1270 O O . GLY A 1 162 ? -20.830 -17.500 12.418 1.00 51.72 162 GLY A O 1
ATOM 1271 N N . ARG A 1 163 ? -20.124 -16.332 14.194 1.00 45.62 163 ARG A N 1
ATOM 1272 C CA . ARG A 1 163 ? -21.438 -16.027 14.797 1.00 45.62 163 ARG A CA 1
ATOM 1273 C C . ARG A 1 163 ? -21.828 -14.546 14.771 1.00 45.62 163 ARG A C 1
ATOM 1275 O O . ARG A 1 163 ? -22.869 -14.206 15.323 1.00 45.62 163 ARG A O 1
ATOM 1282 N N . SER A 1 164 ? -21.054 -13.662 14.136 1.00 49.31 164 SER A N 1
ATOM 1283 C CA . SER A 1 164 ? -21.494 -12.267 13.975 1.00 49.31 164 SER A CA 1
ATOM 1284 C C . SER A 1 164 ? -22.563 -12.188 12.882 1.00 49.31 164 SER A C 1
ATOM 1286 O O . SER A 1 164 ? -22.277 -12.258 11.688 1.00 49.31 164 SER A O 1
ATOM 1288 N N . SER A 1 165 ? -23.824 -12.115 13.304 1.00 46.56 165 SER A N 1
ATOM 1289 C CA . SER A 1 165 ? -25.010 -12.168 12.445 1.00 46.56 165 SER A CA 1
ATOM 1290 C C . SER A 1 165 ? -25.404 -10.825 11.819 1.00 46.56 165 SER A C 1
ATOM 1292 O O . SER A 1 165 ? -26.372 -10.790 11.066 1.00 46.56 165 SER A O 1
ATOM 1294 N N . ALA A 1 166 ? -24.681 -9.732 12.084 1.00 45.34 166 ALA A N 1
ATOM 1295 C CA . ALA A 1 166 ? -25.067 -8.396 11.610 1.00 45.34 166 ALA A CA 1
ATOM 1296 C C . ALA A 1 166 ? -24.056 -7.723 10.665 1.00 45.34 166 ALA A C 1
ATOM 1298 O O . ALA A 1 166 ? -24.437 -6.825 9.919 1.00 45.34 166 ALA A O 1
ATOM 1299 N N . ILE A 1 167 ? -22.795 -8.166 10.625 1.00 47.75 167 ILE A N 1
ATOM 1300 C CA . ILE A 1 167 ? -21.751 -7.493 9.840 1.00 47.75 167 ILE A CA 1
ATOM 1301 C C . ILE A 1 167 ? -21.103 -8.471 8.864 1.00 47.75 167 ILE A C 1
ATOM 1303 O O . ILE A 1 167 ? -19.988 -8.937 9.044 1.00 47.75 167 ILE A O 1
ATOM 1307 N N . ARG A 1 168 ? -21.821 -8.767 7.778 1.00 49.78 168 ARG A N 1
ATOM 1308 C CA . ARG A 1 168 ? -21.199 -9.180 6.505 1.00 49.78 168 ARG A CA 1
ATOM 1309 C C . ARG A 1 168 ? -20.874 -7.975 5.609 1.00 49.78 168 ARG A C 1
ATOM 1311 O O . ARG A 1 168 ? -20.580 -8.149 4.434 1.00 49.78 168 ARG A O 1
ATOM 1318 N N . ILE A 1 169 ? -21.010 -6.755 6.137 1.00 52.66 169 ILE A N 1
ATOM 1319 C CA . ILE A 1 169 ? -20.952 -5.511 5.355 1.00 52.66 169 ILE A CA 1
ATOM 1320 C C . ILE A 1 169 ? -19.516 -4.960 5.277 1.00 52.66 169 ILE A C 1
ATOM 1322 O O . ILE A 1 169 ? -19.203 -4.240 4.331 1.00 52.66 169 ILE A O 1
ATOM 1326 N N . TYR A 1 170 ? -18.630 -5.319 6.215 1.00 66.25 170 TYR A N 1
ATOM 1327 C CA . TYR A 1 170 ? -17.273 -4.768 6.298 1.00 66.25 170 TYR A CA 1
ATOM 1328 C C . TYR A 1 170 ? -16.208 -5.869 6.207 1.00 66.25 170 TYR A C 1
ATOM 1330 O O . TYR A 1 170 ? -16.307 -6.887 6.886 1.00 66.25 170 TYR A O 1
ATOM 1338 N N . GLU A 1 171 ? -15.210 -5.653 5.345 1.00 75.25 171 GLU A N 1
ATOM 1339 C CA . GLU A 1 171 ? -14.007 -6.491 5.225 1.00 75.25 171 GLU A CA 1
ATOM 1340 C C . GLU A 1 171 ? -13.138 -6.309 6.483 1.00 75.25 171 GLU A C 1
ATOM 1342 O O . GLU A 1 171 ? -12.993 -5.190 6.983 1.00 75.25 171 GLU A O 1
ATOM 1347 N N . SER A 1 172 ? -12.537 -7.381 6.996 1.00 80.56 172 SER A N 1
ATOM 1348 C CA . SER A 1 172 ? -11.585 -7.310 8.116 1.00 80.56 172 SER A CA 1
ATOM 1349 C C . SER A 1 172 ? -10.317 -6.525 7.737 1.00 80.56 172 SER A C 1
ATOM 1351 O O . SER A 1 172 ? -10.008 -6.357 6.555 1.00 80.56 172 SER A O 1
ATOM 1353 N N . ALA A 1 173 ? -9.552 -6.036 8.719 1.00 79.25 173 ALA A N 1
ATOM 1354 C CA . ALA A 1 173 ? -8.264 -5.376 8.475 1.00 79.25 173 ALA A CA 1
ATOM 1355 C C . ALA A 1 173 ? -7.313 -6.235 7.617 1.00 79.25 173 ALA A C 1
ATOM 1357 O O . ALA A 1 173 ? -6.796 -5.714 6.623 1.00 79.25 173 ALA A O 1
ATOM 1358 N N . PRO A 1 174 ? -7.112 -7.535 7.924 1.00 82.94 174 PRO A N 1
ATOM 1359 C CA . PRO A 1 174 ? -6.306 -8.418 7.085 1.00 82.94 174 PRO A CA 1
ATOM 1360 C C . PRO A 1 174 ? -6.825 -8.526 5.644 1.00 82.94 174 PRO A C 1
ATOM 1362 O O . PRO A 1 174 ? -6.044 -8.397 4.705 1.00 82.94 174 PRO A O 1
ATOM 1365 N N . GLU A 1 175 ? -8.137 -8.685 5.442 1.00 82.19 175 GLU A N 1
ATOM 1366 C CA . GLU A 1 175 ? -8.728 -8.769 4.095 1.00 82.19 175 GLU A CA 1
ATOM 1367 C C . GLU A 1 175 ? -8.548 -7.469 3.300 1.00 82.19 175 GLU A C 1
ATOM 1369 O O . GLU A 1 175 ? -8.216 -7.503 2.112 1.00 82.19 175 GLU A O 1
ATOM 1374 N N . GLN A 1 176 ? -8.725 -6.314 3.947 1.00 78.69 176 GLN A N 1
ATOM 1375 C CA . GLN A 1 176 ? -8.492 -5.009 3.326 1.00 78.69 176 GLN A CA 1
ATOM 1376 C C . GLN A 1 176 ? -7.029 -4.831 2.921 1.00 78.69 176 GLN A C 1
ATOM 1378 O O . GLN A 1 176 ? -6.753 -4.385 1.803 1.00 78.69 176 GLN A O 1
ATOM 1383 N N . TYR A 1 177 ? -6.099 -5.205 3.804 1.00 81.00 177 TYR A N 1
ATOM 1384 C CA . TYR A 1 177 ? -4.670 -5.202 3.514 1.00 81.00 177 TYR A CA 1
ATOM 1385 C C . TYR A 1 177 ? -4.357 -6.085 2.303 1.00 81.00 177 TYR A C 1
ATOM 1387 O O . TYR A 1 177 ? -3.780 -5.609 1.325 1.00 81.00 177 TYR A O 1
ATOM 1395 N N . GLU A 1 178 ? -4.797 -7.344 2.307 1.00 84.31 178 GLU A N 1
ATOM 1396 C CA . GLU A 1 178 ? -4.538 -8.280 1.211 1.00 84.31 178 GLU A CA 1
ATOM 1397 C C . GLU A 1 178 ? -5.108 -7.793 -0.123 1.00 84.31 178 GLU A C 1
ATOM 1399 O O . GLU A 1 178 ? -4.435 -7.854 -1.157 1.00 84.31 178 GLU A O 1
ATOM 1404 N N . LYS A 1 179 ? -6.344 -7.289 -0.116 1.00 81.44 179 LYS A N 1
ATOM 1405 C CA . LYS A 1 179 ? -7.010 -6.758 -1.308 1.00 81.44 179 LYS A CA 1
ATOM 1406 C C . LYS A 1 179 ? -6.262 -5.557 -1.876 1.00 81.44 179 LYS A C 1
ATOM 1408 O O . LYS A 1 179 ? -6.043 -5.502 -3.089 1.00 81.44 179 LYS A O 1
ATOM 1413 N N . TYR A 1 180 ? -5.841 -4.633 -1.015 1.00 80.94 180 TYR A N 1
ATOM 1414 C CA . TYR A 1 180 ? -5.046 -3.481 -1.421 1.00 80.94 180 TYR A CA 1
ATOM 1415 C C . TYR A 1 180 ? -3.690 -3.911 -1.988 1.00 80.94 180 TYR A C 1
ATOM 1417 O O . TYR A 1 180 ? -3.333 -3.511 -3.096 1.00 80.94 180 TYR A O 1
ATOM 1425 N N . MET A 1 181 ? -2.958 -4.776 -1.281 1.00 85.19 181 MET A N 1
ATOM 1426 C CA . MET A 1 181 ? -1.637 -5.235 -1.713 1.00 85.19 181 MET A CA 1
ATOM 1427 C C . MET A 1 181 ? -1.703 -6.005 -3.034 1.00 85.19 181 MET A C 1
ATOM 1429 O O . MET A 1 181 ? -0.852 -5.817 -3.903 1.00 85.19 181 MET A O 1
ATOM 1433 N N . ARG A 1 182 ? -2.756 -6.803 -3.247 1.00 86.94 182 ARG A N 1
ATOM 1434 C CA . ARG A 1 182 ? -3.010 -7.482 -4.525 1.00 86.94 182 ARG A CA 1
ATOM 1435 C C . ARG A 1 182 ? -3.248 -6.488 -5.661 1.00 86.94 182 ARG A C 1
ATOM 1437 O O . ARG A 1 182 ? -2.695 -6.666 -6.746 1.00 86.94 182 ARG A O 1
ATOM 1444 N N . ALA A 1 183 ? -4.050 -5.450 -5.427 1.00 83.38 183 ALA A N 1
ATOM 1445 C CA . ALA A 1 183 ? -4.305 -4.411 -6.422 1.00 83.38 183 ALA A CA 1
ATOM 1446 C C . ALA A 1 183 ? -3.029 -3.623 -6.757 1.00 83.38 183 ALA A C 1
ATOM 1448 O O . ALA A 1 183 ? -2.716 -3.449 -7.935 1.00 83.38 183 ALA A O 1
ATOM 1449 N N . LEU A 1 184 ? -2.259 -3.233 -5.738 1.00 84.25 184 LEU A N 1
ATOM 1450 C CA . LEU A 1 184 ? -0.988 -2.533 -5.907 1.00 84.25 184 LEU A CA 1
ATOM 1451 C C . LEU A 1 184 ? 0.029 -3.379 -6.681 1.00 84.25 184 LEU A C 1
ATOM 1453 O O . LEU A 1 184 ? 0.683 -2.876 -7.593 1.00 84.25 184 LEU A O 1
ATOM 1457 N N . ARG A 1 185 ? 0.144 -4.674 -6.356 1.00 89.50 185 ARG A N 1
ATOM 1458 C CA . ARG A 1 185 ? 1.041 -5.592 -7.070 1.00 89.50 185 ARG A CA 1
ATOM 1459 C C . ARG A 1 185 ? 0.689 -5.659 -8.550 1.00 89.50 185 ARG A C 1
ATOM 1461 O O . ARG A 1 185 ? 1.590 -5.593 -9.382 1.00 89.50 185 ARG A O 1
ATOM 1468 N N . ARG A 1 186 ? -0.605 -5.762 -8.868 1.00 88.94 186 ARG A N 1
ATOM 1469 C CA . ARG A 1 186 ? -1.084 -5.796 -10.252 1.00 88.94 186 ARG A CA 1
ATOM 1470 C C . ARG A 1 186 ? -0.738 -4.506 -10.994 1.00 88.94 186 ARG A C 1
ATOM 1472 O O . ARG A 1 186 ? -0.190 -4.586 -12.083 1.00 88.94 186 ARG A O 1
ATOM 1479 N N . GLU A 1 187 ? -0.993 -3.339 -10.406 1.00 87.88 187 GLU A N 1
ATOM 1480 C CA . GLU A 1 187 ? -0.666 -2.060 -11.053 1.00 87.88 187 GLU A CA 1
ATOM 1481 C C . GLU A 1 187 ? 0.838 -1.910 -11.313 1.00 87.88 187 GLU A C 1
ATOM 1483 O O . GLU A 1 187 ? 1.249 -1.483 -12.390 1.00 87.88 187 GLU A O 1
ATOM 1488 N N . ILE A 1 188 ? 1.673 -2.295 -10.347 1.00 89.56 188 ILE A N 1
ATOM 1489 C CA . ILE A 1 188 ? 3.130 -2.263 -10.497 1.00 89.56 188 ILE A CA 1
ATOM 1490 C C . ILE A 1 188 ? 3.589 -3.197 -11.619 1.00 89.56 188 ILE A C 1
ATOM 1492 O O . ILE A 1 188 ? 4.413 -2.800 -12.442 1.00 89.56 188 ILE A O 1
ATOM 1496 N N . GLN A 1 189 ? 3.025 -4.403 -11.698 1.00 92.62 189 GLN A N 1
ATOM 1497 C CA . GLN A 1 189 ? 3.308 -5.335 -12.788 1.00 92.62 189 GLN A CA 1
ATOM 1498 C C . GLN A 1 189 ? 2.857 -4.782 -14.143 1.00 92.62 189 GLN A C 1
ATOM 1500 O O . GLN A 1 189 ? 3.623 -4.830 -15.099 1.00 92.62 189 GLN A O 1
ATOM 1505 N N . GLU A 1 190 ? 1.654 -4.213 -14.231 1.00 91.81 190 GLU A N 1
ATOM 1506 C CA . GLU A 1 190 ? 1.137 -3.602 -15.460 1.00 91.81 190 GLU A CA 1
ATOM 1507 C C . GLU A 1 190 ? 2.022 -2.439 -15.932 1.00 91.81 190 GLU A C 1
ATOM 1509 O O . GLU A 1 190 ? 2.352 -2.363 -17.116 1.00 91.81 190 GLU A O 1
ATOM 1514 N N . LYS A 1 191 ? 2.466 -1.565 -15.021 1.00 91.88 191 LYS A N 1
ATOM 1515 C CA . LYS A 1 191 ? 3.377 -0.454 -15.345 1.00 91.88 191 LYS A CA 1
ATOM 1516 C C . LYS A 1 191 ? 4.764 -0.934 -15.758 1.00 91.88 191 LYS A C 1
ATOM 1518 O O . LYS A 1 191 ? 5.307 -0.438 -16.743 1.00 91.88 191 LYS A O 1
ATOM 1523 N N . GLY A 1 192 ? 5.325 -1.906 -15.039 1.00 94.56 192 GLY A N 1
ATOM 1524 C CA . GLY A 1 192 ? 6.611 -2.510 -15.381 1.00 94.56 192 GLY A CA 1
ATOM 1525 C C . GLY A 1 192 ? 6.578 -3.164 -16.763 1.00 94.56 192 GLY A C 1
ATOM 1526 O O . GLY A 1 192 ? 7.427 -2.871 -17.604 1.00 94.56 192 GLY A O 1
ATOM 1527 N N . ASN A 1 193 ? 5.551 -3.972 -17.035 1.00 95.19 193 ASN A N 1
ATOM 1528 C CA . ASN A 1 193 ? 5.366 -4.627 -18.329 1.00 95.19 193 ASN A CA 1
ATOM 1529 C C . ASN A 1 193 ? 5.189 -3.605 -19.453 1.00 95.19 193 ASN A C 1
ATOM 1531 O O . ASN A 1 193 ? 5.874 -3.703 -20.466 1.00 95.19 193 ASN A O 1
ATOM 1535 N N . ARG A 1 194 ? 4.358 -2.574 -19.251 1.00 93.62 194 ARG A N 1
ATOM 1536 C CA . ARG A 1 194 ? 4.171 -1.502 -20.238 1.00 93.62 194 ARG A CA 1
ATOM 1537 C C . ARG A 1 194 ? 5.481 -0.779 -20.553 1.00 93.62 194 ARG A C 1
ATOM 1539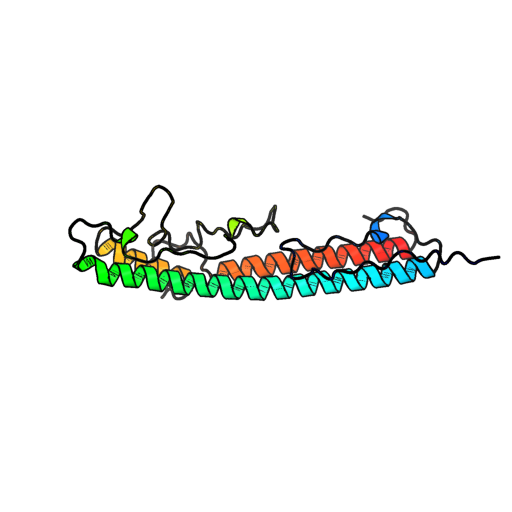 O O . ARG A 1 194 ? 5.753 -0.491 -21.714 1.00 93.62 194 ARG A O 1
ATOM 1546 N N . ALA A 1 195 ? 6.313 -0.503 -19.550 1.00 94.12 195 ALA A N 1
ATOM 1547 C CA . ALA A 1 195 ? 7.613 0.128 -19.769 1.00 94.12 195 ALA A CA 1
ATOM 1548 C C . ALA A 1 195 ? 8.548 -0.749 -20.623 1.00 94.12 195 ALA A C 1
ATOM 1550 O O . ALA A 1 195 ? 9.206 -0.243 -21.534 1.00 94.12 195 ALA A O 1
ATOM 1551 N N . VAL A 1 196 ? 8.569 -2.062 -20.370 1.00 95.06 196 VAL A N 1
ATOM 1552 C CA . VAL A 1 196 ? 9.344 -3.034 -21.160 1.00 95.06 196 VAL A CA 1
ATOM 1553 C C . VAL A 1 196 ? 8.801 -3.159 -22.584 1.00 95.06 196 VAL A C 1
ATOM 1555 O O . VAL A 1 196 ? 9.573 -3.159 -23.540 1.00 95.06 196 VAL A O 1
ATOM 1558 N N . GLU A 1 197 ? 7.482 -3.235 -22.748 1.00 93.69 197 GLU A N 1
ATOM 1559 C CA . GLU A 1 197 ? 6.824 -3.309 -24.055 1.00 93.69 197 GLU A CA 1
ATOM 1560 C C . GLU A 1 197 ? 7.125 -2.073 -24.905 1.00 93.69 197 GLU A C 1
ATOM 1562 O O . GLU A 1 197 ? 7.532 -2.214 -26.061 1.00 93.69 197 GLU A O 1
ATOM 1567 N N . LYS A 1 198 ? 7.018 -0.872 -24.321 1.00 93.56 198 LYS A N 1
ATOM 1568 C CA . LYS A 1 198 ? 7.413 0.380 -24.977 1.00 93.56 198 LYS A CA 1
ATOM 1569 C C . LYS A 1 198 ? 8.880 0.339 -25.389 1.00 93.56 198 LYS A C 1
ATOM 1571 O O . LYS A 1 198 ? 9.178 0.558 -26.558 1.00 93.56 198 LYS A O 1
ATOM 1576 N N . PHE A 1 199 ? 9.786 -0.015 -24.476 1.00 94.06 199 PHE A N 1
ATOM 1577 C CA . PHE A 1 199 ? 11.216 -0.117 -24.778 1.00 94.06 199 PHE A CA 1
ATOM 1578 C C . PHE A 1 199 ? 11.503 -1.067 -25.952 1.00 94.06 199 PHE A C 1
ATOM 1580 O O . PHE A 1 199 ? 12.199 -0.692 -26.897 1.00 94.06 199 PHE A O 1
ATOM 1587 N N . ASN A 1 200 ? 10.933 -2.274 -25.930 1.00 92.56 200 ASN A N 1
ATOM 1588 C CA . ASN A 1 200 ? 11.117 -3.267 -26.990 1.00 92.56 200 ASN A CA 1
ATOM 1589 C C . ASN A 1 200 ? 10.526 -2.791 -28.323 1.00 92.56 200 ASN A C 1
ATOM 1591 O O . ASN A 1 200 ? 11.148 -2.946 -29.370 1.00 92.56 200 ASN A O 1
ATOM 1595 N N . CYS A 1 201 ? 9.358 -2.150 -28.293 1.00 91.19 201 CYS A N 1
ATOM 1596 C CA . CYS A 1 201 ? 8.745 -1.562 -29.478 1.00 91.19 201 CYS A CA 1
ATOM 1597 C C . CYS A 1 201 ? 9.649 -0.506 -30.137 1.00 91.19 201 CYS A C 1
ATOM 1599 O O . CYS A 1 201 ? 9.833 -0.521 -31.360 1.00 91.19 201 CYS A O 1
ATOM 1601 N N . MET A 1 202 ? 10.255 0.369 -29.326 1.00 89.94 202 MET A N 1
ATOM 1602 C CA . MET A 1 202 ? 11.215 1.376 -29.786 1.00 89.94 202 MET A CA 1
ATOM 1603 C C . MET A 1 202 ? 12.486 0.725 -30.346 1.00 89.94 202 MET A C 1
ATOM 1605 O O . MET A 1 202 ? 12.986 1.135 -31.395 1.00 89.94 202 MET A O 1
ATOM 1609 N N . ALA A 1 203 ? 12.989 -0.314 -29.672 1.00 88.81 203 ALA A N 1
ATOM 1610 C CA . ALA A 1 203 ? 14.169 -1.071 -30.082 1.00 88.81 203 ALA A CA 1
ATOM 1611 C C . ALA A 1 203 ? 13.981 -1.750 -31.446 1.00 88.81 203 ALA A C 1
ATOM 1613 O O . ALA A 1 203 ? 14.883 -1.738 -32.282 1.00 88.81 203 ALA A O 1
ATOM 1614 N N . GLU A 1 204 ? 12.788 -2.284 -31.692 1.00 88.88 204 GLU A N 1
ATOM 1615 C CA . GLU A 1 204 ? 12.402 -2.926 -32.950 1.00 88.88 204 GLU A CA 1
ATOM 1616 C C . GLU A 1 204 ? 11.993 -1.930 -34.050 1.00 88.88 204 GLU A C 1
ATOM 1618 O O . GLU A 1 204 ? 11.671 -2.344 -35.164 1.00 88.88 204 GLU A O 1
ATOM 1623 N N . ARG A 1 205 ? 12.005 -0.618 -33.767 1.00 83.00 205 ARG A N 1
ATOM 1624 C CA . ARG A 1 205 ? 11.619 0.458 -34.701 1.00 83.00 205 ARG A CA 1
ATOM 1625 C C . ARG A 1 205 ? 10.204 0.295 -35.269 1.00 83.00 205 ARG A C 1
ATOM 1627 O O . ARG A 1 205 ? 9.945 0.614 -36.435 1.00 83.00 205 ARG A O 1
ATOM 1634 N N . ARG A 1 206 ? 9.262 -0.196 -34.458 1.00 82.12 206 ARG A N 1
ATOM 1635 C CA . ARG A 1 206 ? 7.847 -0.256 -34.857 1.00 82.12 206 ARG A CA 1
ATOM 1636 C C . ARG A 1 206 ? 7.276 1.164 -34.968 1.00 82.12 206 ARG A C 1
ATOM 1638 O O . ARG A 1 206 ? 7.683 2.070 -34.251 1.00 82.12 206 ARG A O 1
ATOM 1645 N N . ARG A 1 207 ? 6.311 1.367 -35.874 1.00 68.50 207 ARG A N 1
ATOM 1646 C CA . ARG A 1 207 ? 5.742 2.703 -36.169 1.00 68.50 207 ARG A CA 1
ATOM 1647 C C . ARG A 1 207 ? 4.873 3.285 -35.051 1.00 68.50 207 ARG A C 1
ATOM 1649 O O . ARG A 1 207 ? 4.676 4.494 -35.024 1.00 68.50 207 ARG A O 1
ATOM 1656 N N . ILE A 1 208 ? 4.304 2.439 -34.195 1.00 73.25 208 ILE A N 1
ATOM 1657 C CA . ILE A 1 208 ? 3.398 2.841 -33.117 1.00 73.25 208 ILE A CA 1
ATOM 1658 C C . ILE A 1 208 ? 3.789 2.046 -31.872 1.00 73.25 208 ILE A C 1
ATOM 1660 O O . ILE A 1 208 ? 3.694 0.819 -31.882 1.00 73.25 208 ILE A O 1
ATOM 1664 N N . CYS A 1 209 ? 4.210 2.754 -30.826 1.00 75.69 209 CYS A N 1
ATOM 1665 C CA . CYS A 1 209 ? 4.456 2.210 -29.495 1.00 75.69 209 CYS A CA 1
ATOM 1666 C C . CYS A 1 209 ? 3.412 2.809 -28.552 1.00 75.69 209 CYS A C 1
ATOM 1668 O O . CYS A 1 209 ? 3.400 4.024 -28.357 1.00 75.69 209 CYS A O 1
ATOM 1670 N N . LEU A 1 210 ? 2.491 1.972 -28.066 1.00 62.34 210 LEU A N 1
ATOM 1671 C CA . LEU A 1 210 ? 1.428 2.345 -27.123 1.00 62.34 210 LEU A CA 1
ATOM 1672 C C . LEU A 1 210 ? 1.854 1.997 -25.694 1.00 62.34 210 LEU A C 1
ATOM 1674 O O . LEU A 1 210 ? 2.414 0.896 -25.518 1.00 62.34 210 LEU A O 1
#

Radius of gyration: 24.85 Å; chains: 1; bounding box: 62×34×72 Å

Organism: NCBI:txid1579333

Foldseek 3Di:
DDPPPPADAQDADPCLQVDLDQDDQDPLLVPFADPDPNNLVSLVNNLVNNLVSLVSNLVNVLVLLVVQLVLLLVLLVQLLVQLVVCVVVCDPDDSLVVGDADDGPPPQQPSPPDPPQDRLPSCQLRLVCRHDDPVDDNHDDDPVSSVLSVQSSCVQCVNHPPPNPPDPPGHHSVRSSVSVSVVSVVVSVVVSVLSVQSSVCNHVSPPDRD

Sequence (210 aa):
MAVRDTSWPITTYSYGCQSNQLPNEPACLWLGSFEYSSEFQACRLSVDNYIRALDNYYSCISEKLQNNFQILIEQSYETYNCYVDRFEESGTVSISSLCPGISVEPSYQTYPILTGAGKIHTNYGVPACVRKQSGHDYSPSNTFELMQCKGDVRAFAGAADGRSSAIRIYESAPEQYEKYMRALRREIQEKGNRAVEKFNCMAERRRICL

pLDDT: mean 75.66, std 15.77, range [38.69, 95.19]